Protein 2XB0 (pdb70)

B-factor: mean 54.74, std 20.87, range [12.81, 143.63]

Secondary structure (DSSP, 8-state):
-TT----HHHHHHHHHHHHHHSS-TT-HHHHHHTTSS----HHHHHHHHHHHHHHHHHHHHHHHHHHHHHHHHHHHHHHHHHHHHHHTSS-TTS--SS-HHHHHHHHHT-----EE--SS---EEHHHHHHHHHHHHHHHHHHHHH-SS-GGG---TT--PPP-TTSSS---HHHHHHHHHHHHHH-TT-HHHHHH-TTT--GGG-----S--HHHHHHHHHHHHHHHTTTT-

Structure (mmCIF, N/CA/C/O backbone):
data_2XB0
#
_entry.id   2XB0
#
_cell.length_a   37.450
_cell.length_b   91.120
_cell.length_c   98.510
_cell.angle_alpha   90.00
_cell.angle_beta   90.00
_cell.angle_gamma   90.00
#
_symmetry.space_group_name_H-M   'P 21 21 21'
#
loop_
_entity.id
_entity.type
_entity.pdbx_description
1 polymer 'CHROMO DOMAIN-CONTAINING PROTEIN 1'
2 non-polymer GLYCEROL
3 non-polymer 'CHLORIDE ION'
4 water water
#
loop_
_atom_site.group_PDB
_atom_site.id
_atom_site.type_symbol
_atom_site.label_atom_id
_atom_site.label_alt_id
_atom_site.label_comp_id
_atom_site.label_asym_id
_atom_site.label_entity_id
_atom_site.label_seq_id
_atom_site.pdbx_PDB_ins_code
_atom_site.Cartn_x
_atom_site.Cartn_y
_atom_site.Cartn_z
_atom_site.occupancy
_atom_site.B_iso_or_equiv
_atom_site.auth_seq_id
_atom_site.auth_comp_id
_atom_site.auth_asym_id
_atom_site.auth_atom_id
_atom_site.pdbx_PDB_model_num
ATOM 1 N N . GLY A 1 1 ? 23.817 66.390 89.093 1.00 119.69 1 GLY X N 1
ATOM 2 C CA . GLY A 1 1 ? 22.371 66.107 89.310 1.00 112.85 1 GLY X CA 1
ATOM 3 C C . GLY A 1 1 ? 21.961 66.160 90.771 1.00 108.49 1 GLY X C 1
ATOM 4 O O . GLY A 1 1 ? 21.379 65.199 91.289 1.00 108.02 1 GLY X O 1
ATOM 10 N N . PRO A 1 2 ? 22.257 67.287 91.446 1.00 89.42 2 PRO X N 1
ATOM 11 C CA . PRO A 1 2 ? 21.903 67.477 92.860 1.00 83.78 2 PRO X CA 1
ATOM 12 C C . PRO A 1 2 ? 20.462 67.950 93.112 1.00 76.75 2 PRO X C 1
ATOM 13 O O . PRO A 1 2 ? 20.133 68.211 94.275 1.00 71.91 2 PRO X O 1
ATOM 24 N N . LEU A 1 3 ? 19.634 68.068 92.067 1.00 73.36 3 LEU X N 1
ATOM 25 C CA . LEU A 1 3 ? 18.233 68.463 92.242 1.00 71.46 3 LEU X CA 1
ATOM 26 C C . LEU A 1 3 ? 17.280 67.259 92.321 1.00 65.92 3 LEU X C 1
ATOM 27 O O . LEU A 1 3 ? 16.066 67.437 92.389 1.00 69.66 3 LEU X O 1
ATOM 43 N N . GLY A 1 4 ? 17.826 66.044 92.310 1.00 59.60 4 GLY X N 1
ATOM 44 C CA . GLY A 1 4 ? 17.023 64.842 92.489 1.00 66.49 4 GLY X CA 1
ATOM 45 C C . GLY A 1 4 ? 16.664 64.151 91.184 1.00 67.62 4 GLY X C 1
ATOM 46 O O . GLY A 1 4 ? 17.024 64.628 90.114 1.00 63.83 4 GLY X O 1
ATOM 50 N N . SER A 1 5 ? 15.945 63.035 91.264 1.00 72.14 5 SER X N 1
ATOM 51 C CA . SER A 1 5 ? 15.608 62.258 90.063 1.00 74.18 5 SER X CA 1
ATOM 52 C C . SER A 1 5 ? 14.225 62.593 89.481 1.00 68.10 5 SER X C 1
ATOM 53 O O . SER A 1 5 ? 13.483 63.389 90.057 1.00 59.07 5 SER X O 1
ATOM 61 N N . ILE A 1 6 ? 13.893 61.976 88.342 1.00 71.29 6 ILE X N 1
ATOM 62 C CA . ILE A 1 6 ? 12.593 62.153 87.683 1.00 60.40 6 ILE X CA 1
ATOM 63 C C . ILE A 1 6 ? 11.5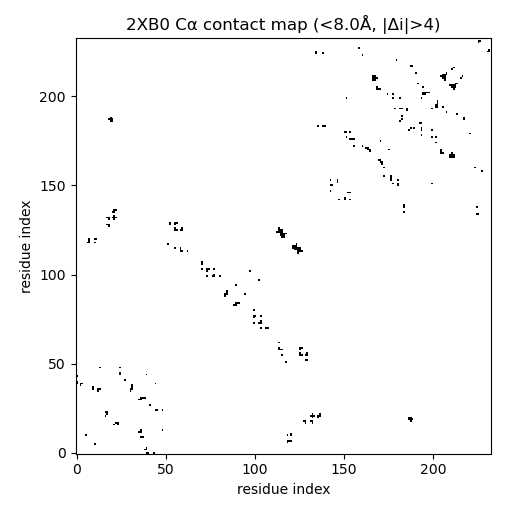44 61.197 88.256 1.00 64.55 6 ILE X C 1
ATOM 64 O O . ILE A 1 6 ? 11.769 59.994 88.326 1.00 64.82 6 ILE X O 1
ATOM 80 N N . GLY A 1 7 ? 10.399 61.738 88.665 1.00 61.28 7 GLY X N 1
ATOM 81 C CA . GLY A 1 7 ? 9.324 60.944 89.244 1.00 57.74 7 GLY X CA 1
ATOM 82 C C . GLY A 1 7 ? 8.046 60.927 88.408 1.00 60.67 7 GLY X C 1
ATOM 83 O O . GLY A 1 7 ? 8.043 61.372 87.257 1.00 57.53 7 GLY X O 1
ATOM 87 N N . GLU A 1 8 ? 6.955 60.422 88.992 1.00 55.46 8 GLU X N 1
ATOM 88 C CA . GLU A 1 8 ? 5.682 60.273 88.280 1.00 52.74 8 GLU X CA 1
ATOM 89 C C . GLU A 1 8 ? 5.072 61.598 87.838 1.00 51.03 8 GLU X C 1
ATOM 90 O O . GLU A 1 8 ? 4.521 61.693 86.734 1.00 47.63 8 GLU X O 1
ATOM 102 N N . SER A 1 9 ? 5.148 62.618 88.683 1.00 40.83 9 SER X N 1
ATOM 103 C CA . SER A 1 9 ? 4.545 63.899 88.308 1.00 52.88 9 SER X CA 1
ATOM 104 C C . SER A 1 9 ? 5.300 64.594 87.165 1.00 50.24 9 SER X C 1
ATOM 105 O O . SER A 1 9 ? 4.697 65.336 86.384 1.00 51.47 9 SER X O 1
ATOM 113 N N . GLU A 1 10 ? 6.609 64.375 87.070 1.00 43.79 10 GLU X N 1
ATOM 114 C CA . GLU A 1 10 ? 7.396 64.965 85.987 1.00 38.71 10 GLU X CA 1
ATOM 115 C C . GLU A 1 10 ? 7.107 64.194 84.680 1.00 40.65 10 GLU X C 1
ATOM 116 O O . GLU A 1 10 ? 7.102 64.767 83.592 1.00 36.63 10 GLU X O 1
ATOM 128 N N . VAL A 1 11 ? 6.866 62.889 84.795 1.00 37.88 11 VAL X N 1
ATOM 129 C CA . VAL A 1 11 ? 6.514 62.084 83.627 1.00 42.11 11 VAL X CA 1
ATOM 130 C C . VAL A 1 11 ? 5.192 62.570 83.021 1.00 48.11 11 VAL X C 1
ATOM 131 O O . VAL A 1 11 ? 5.113 62.836 81.790 1.00 44.24 11 VAL X O 1
ATOM 144 N N . ARG A 1 12 ? 4.171 62.730 83.871 1.00 39.06 12 ARG X N 1
ATOM 145 C CA A ARG A 1 12 ? 2.859 63.168 83.404 0.42 44.38 12 ARG X CA 1
ATOM 146 C CA B ARG A 1 12 ? 2.856 63.168 83.412 0.58 43.88 12 ARG X CA 1
ATOM 147 C C . ARG A 1 12 ? 2.985 64.496 82.657 1.00 46.65 12 ARG X C 1
ATOM 148 O O . ARG A 1 12 ? 2.326 64.707 81.634 1.00 42.44 12 ARG X O 1
ATOM 189 N N . ALA A 1 13 ? 3.854 65.371 83.161 1.00 44.62 13 ALA X N 1
ATOM 190 C CA . ALA A 1 13 ? 4.133 66.665 82.534 1.00 45.09 13 ALA X CA 1
ATOM 191 C C . ALA A 1 13 ? 4.862 66.585 81.166 1.00 41.69 13 ALA X C 1
ATOM 192 O O . ALA A 1 13 ? 4.513 67.340 80.235 1.00 35.21 13 ALA X O 1
ATOM 199 N N . LEU A 1 14 ? 5.874 65.712 81.056 1.00 40.43 14 LEU X N 1
ATOM 200 C CA . LEU A 1 14 ? 6.574 65.453 79.770 1.00 43.46 14 LEU X CA 1
ATOM 201 C C . LEU A 1 14 ? 5.666 64.853 78.670 1.00 40.06 14 LEU X C 1
ATOM 202 O O . LEU A 1 14 ? 5.819 65.149 77.482 1.00 40.95 14 LEU X O 1
ATOM 218 N N . TYR A 1 15 ? 4.748 63.973 79.057 1.00 38.04 15 TYR X N 1
ATOM 219 C CA . TYR A 1 15 ? 3.872 63.305 78.092 1.00 37.59 15 TYR X CA 1
ATOM 220 C C . TYR A 1 15 ? 2.946 64.349 77.456 1.00 45.83 15 TYR X C 1
ATOM 221 O O . TYR A 1 15 ? 2.825 64.409 76.220 1.00 37.54 15 TYR X O 1
ATOM 239 N N . LYS A 1 16 ? 2.332 65.212 78.273 1.00 34.06 16 LYS X N 1
ATOM 240 C CA . LYS A 1 16 ? 1.481 66.279 77.716 1.00 42.71 16 LYS X CA 1
ATOM 241 C C . LYS A 1 16 ? 2.205 67.296 76.785 1.00 44.24 16 LYS X C 1
ATOM 242 O O . LYS A 1 16 ? 1.631 67.728 75.772 1.00 31.48 16 LYS X O 1
ATOM 261 N N . ALA A 1 17 ? 3.434 67.687 77.118 1.00 36.88 17 ALA X N 1
ATOM 262 C CA . ALA A 1 17 ? 4.181 68.629 76.276 1.00 34.12 17 ALA X CA 1
ATOM 263 C C . ALA A 1 17 ? 4.596 68.015 74.927 1.00 29.96 17 ALA X C 1
ATOM 264 O O . ALA A 1 17 ? 4.702 68.734 73.965 1.00 34.35 17 ALA X O 1
ATOM 271 N N . ILE A 1 18 ? 4.840 66.700 74.864 1.00 35.61 18 ILE X N 1
ATOM 272 C CA . ILE A 1 18 ? 5.201 66.057 73.587 1.00 35.57 18 ILE X CA 1
ATOM 273 C C . ILE A 1 18 ? 3.994 66.045 72.623 1.00 35.88 18 ILE X C 1
ATOM 274 O O . ILE A 1 18 ? 4.147 66.314 71.428 1.00 31.84 18 ILE X O 1
ATOM 290 N N . LEU A 1 19 ? 2.787 65.767 73.137 1.00 30.20 19 LEU X N 1
ATOM 291 C CA . LEU A 1 19 ? 1.586 65.757 72.283 1.00 33.55 19 LEU X CA 1
ATOM 292 C C . LEU A 1 19 ? 1.312 67.142 71.680 1.00 32.56 19 LEU X C 1
ATOM 293 O O . LEU A 1 19 ? 0.607 67.285 70.659 1.00 36.19 19 LEU X O 1
ATOM 309 N N . LYS A 1 20 ? 1.905 68.162 72.290 1.00 27.87 20 LYS X N 1
ATOM 310 C CA . LYS A 1 20 ? 1.695 69.536 71.833 1.00 21.94 20 LYS X CA 1
ATOM 311 C C . LYS A 1 20 ? 2.813 70.059 70.911 1.00 34.33 20 LYS X C 1
ATOM 312 O O . LYS A 1 20 ? 2.519 70.634 69.854 1.00 33.49 20 LYS X O 1
ATOM 331 N N . PHE A 1 21 ? 4.076 69.852 71.304 1.00 29.73 21 PHE X N 1
ATOM 332 C CA . PHE A 1 21 ? 5.233 70.374 70.567 1.00 31.52 21 PHE X CA 1
ATOM 333 C C . PHE A 1 21 ? 6.098 69.320 69.800 1.00 34.41 21 PHE X C 1
ATOM 334 O O . PHE A 1 21 ? 7.035 69.702 69.100 1.00 28.53 21 PHE X O 1
ATOM 351 N N . GLY A 1 22 ? 5.852 68.016 69.944 1.00 27.98 22 GLY X N 1
ATOM 352 C CA . GLY A 1 22 ? 6.725 67.015 69.308 1.00 29.32 22 GLY X CA 1
ATOM 353 C C . GLY A 1 22 ? 8.079 66.778 70.014 1.00 37.09 22 GLY X C 1
ATOM 354 O O . GLY A 1 22 ? 8.114 66.638 71.236 1.00 32.84 22 GLY X O 1
ATOM 358 N N . ASN A 1 23 ? 9.184 66.705 69.253 1.00 37.28 23 ASN X N 1
ATOM 359 C CA . ASN A 1 23 ? 10.541 66.524 69.823 1.00 37.20 23 ASN X CA 1
ATOM 360 C C . ASN A 1 23 ? 10.992 67.805 70.571 1.00 39.36 23 ASN X C 1
ATOM 361 O O . ASN A 1 23 ? 11.254 68.823 69.951 1.00 39.61 23 ASN X O 1
ATOM 372 N N . LEU A 1 24 ? 11.077 67.767 71.894 1.00 41.64 24 LEU X N 1
ATOM 373 C CA . LEU A 1 24 ? 11.216 69.022 72.652 1.00 43.15 24 LEU X CA 1
ATOM 374 C C . LEU A 1 24 ? 12.630 69.267 73.236 1.00 42.23 24 LEU X C 1
ATOM 375 O O . LEU A 1 24 ? 12.826 70.160 74.079 1.00 40.84 24 LEU X O 1
ATOM 390 N N . LYS A 1 25 ? 13.620 68.527 72.743 1.00 36.87 25 LYS X N 1
ATOM 391 C CA . LYS A 1 25 ? 14.972 68.619 73.299 1.00 44.22 25 LYS X CA 1
ATOM 392 C C . LYS A 1 25 ? 15.665 69.954 73.026 1.00 46.24 25 LYS X C 1
ATOM 393 O O . LYS A 1 25 ? 16.599 70.317 73.753 1.00 49.98 25 LYS X O 1
ATOM 411 N N . GLU A 1 26 ? 15.190 70.710 72.035 1.00 37.00 26 GLU X N 1
ATOM 412 C CA . GLU A 1 26 ? 15.769 72.038 71.772 1.00 51.44 26 GLU X CA 1
ATOM 413 C C . GLU A 1 26 ? 15.035 73.218 72.467 1.00 55.83 26 GLU X C 1
ATOM 414 O O . GLU A 1 26 ? 15.486 74.373 72.387 1.00 56.24 26 GLU X O 1
ATOM 426 N N . ILE A 1 27 ? 13.933 72.937 73.163 1.00 46.09 27 ILE X N 1
ATOM 427 C CA . ILE A 1 27 ? 13.208 73.983 73.886 1.00 31.68 27 ILE X CA 1
ATOM 428 C C . ILE A 1 27 ? 13.122 73.752 75.417 1.00 37.67 27 IL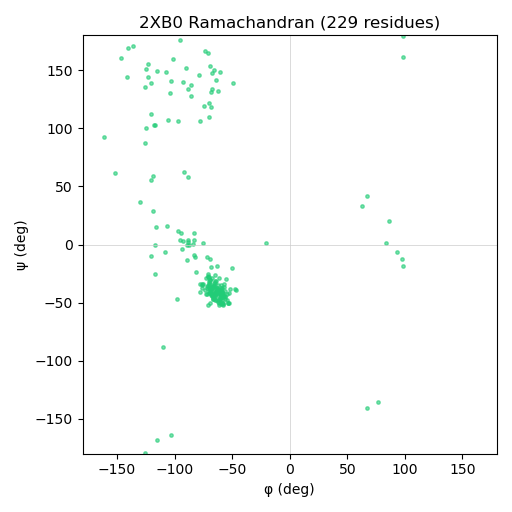E X C 1
ATOM 429 O O . ILE A 1 27 ? 12.207 74.240 76.066 1.00 36.58 27 ILE X O 1
ATOM 445 N N . LEU A 1 28 ? 14.095 73.067 76.007 1.00 34.80 28 LEU X N 1
ATOM 446 C CA . LEU A 1 28 ? 14.045 72.824 77.453 1.00 34.81 28 LEU X CA 1
ATOM 447 C C . LEU A 1 28 ? 14.107 74.097 78.313 1.00 40.54 28 LEU X C 1
ATOM 448 O O . LEU A 1 28 ? 13.431 74.181 79.342 1.00 40.06 28 LEU X O 1
ATOM 464 N N . ASP A 1 29 ? 14.893 75.091 77.902 1.00 33.62 29 ASP X N 1
ATOM 465 C CA . ASP A 1 29 ? 15.046 76.325 78.696 1.00 40.62 29 ASP X CA 1
ATOM 466 C C . ASP A 1 29 ? 13.731 77.094 78.813 1.00 41.20 29 ASP X C 1
ATOM 467 O O . ASP A 1 29 ? 13.400 77.631 79.861 1.00 33.06 29 ASP X O 1
ATOM 476 N N . GLU A 1 30 ? 12.986 77.147 77.714 1.00 40.76 30 GLU X N 1
ATOM 477 C CA . GLU A 1 30 ? 11.696 77.828 77.656 1.00 42.62 30 GLU X CA 1
ATOM 478 C C . GLU A 1 30 ? 10.591 77.146 78.505 1.00 41.44 30 GLU X C 1
ATOM 479 O O . GLU A 1 30 ? 9.743 77.826 79.096 1.00 31.52 30 GLU X O 1
ATOM 491 N N . LEU A 1 31 ? 10.599 75.814 78.558 1.00 31.60 31 LEU X N 1
ATOM 492 C CA . LEU A 1 31 ? 9.607 75.050 79.335 1.00 38.18 31 LEU X CA 1
ATOM 493 C C . LEU A 1 31 ? 9.821 75.150 80.870 1.00 43.82 31 LEU X C 1
ATOM 494 O O . LEU A 1 31 ? 8.861 75.059 81.647 1.00 36.79 31 LEU X O 1
ATOM 510 N N . ILE A 1 32 ? 11.070 75.347 81.291 1.00 40.08 32 ILE X N 1
ATOM 511 C CA . ILE A 1 32 ? 11.387 75.656 82.699 1.00 37.88 32 ILE X CA 1
ATOM 512 C C . ILE A 1 32 ? 11.065 77.106 83.093 1.00 42.35 32 ILE X C 1
ATOM 513 O O . ILE A 1 32 ? 10.650 77.371 84.232 1.00 42.71 32 ILE X O 1
ATOM 529 N N . ALA A 1 33 ? 11.232 78.043 82.164 1.00 33.90 33 ALA X N 1
ATOM 530 C CA . ALA A 1 33 ? 11.066 79.470 82.474 1.00 33.92 33 ALA X CA 1
ATOM 531 C C . ALA A 1 33 ? 9.620 79.831 82.839 1.00 33.16 33 ALA X C 1
ATOM 532 O O . ALA A 1 33 ? 9.394 80.679 83.706 1.00 41.37 33 ALA X O 1
ATOM 539 N N . ASP A 1 34 ? 8.645 79.195 82.187 1.00 31.53 34 ASP X N 1
ATOM 540 C CA . ASP A 1 34 ? 7.222 79.464 82.463 1.00 31.82 34 ASP X CA 1
ATOM 541 C C . ASP A 1 34 ? 6.552 78.459 83.433 1.00 45.34 34 ASP X C 1
ATOM 542 O O . ASP A 1 34 ? 5.322 78.462 83.592 1.00 37.84 34 ASP X O 1
ATOM 551 N N . GLY A 1 35 ? 7.366 77.626 84.090 1.00 49.39 35 GLY X N 1
ATOM 552 C CA . GLY A 1 35 ? 6.894 76.711 85.121 1.00 42.99 35 GLY X CA 1
ATOM 553 C C . GLY A 1 35 ? 6.318 75.381 84.644 1.00 49.05 35 GLY X C 1
ATOM 554 O O . GLY A 1 35 ? 5.879 74.599 85.489 1.00 47.78 35 GLY X O 1
ATOM 558 N N . THR A 1 36 ? 6.306 75.113 83.328 1.00 40.58 36 THR X N 1
ATOM 559 C CA . THR A 1 36 ? 5.796 73.841 82.802 1.00 36.41 36 THR X CA 1
ATOM 560 C C . THR A 1 36 ? 6.589 72.622 83.396 1.00 50.37 36 THR X C 1
ATOM 561 O O . THR A 1 36 ? 5.989 71.589 83.760 1.00 40.20 36 THR X O 1
ATOM 572 N N . LEU A 1 37 ? 7.918 72.743 83.506 1.00 38.59 37 LEU X N 1
ATOM 573 C CA . LEU A 1 37 ? 8.744 71.698 84.150 1.00 39.56 37 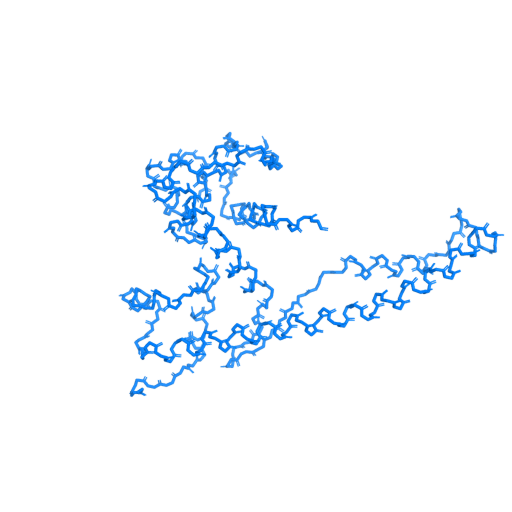LEU X CA 1
ATOM 574 C C . LEU A 1 37 ? 9.566 72.292 85.322 1.00 39.20 37 LEU X C 1
ATOM 575 O O . LEU A 1 37 ? 10.012 73.440 85.240 1.00 46.63 37 LEU X O 1
ATOM 591 N N . PRO A 1 38 ? 9.765 71.526 86.423 1.00 46.17 38 PRO X N 1
ATOM 592 C CA . PRO A 1 38 ? 10.674 72.024 87.469 1.00 43.79 38 PRO X CA 1
ATOM 593 C C . PRO A 1 38 ? 12.141 71.911 87.018 1.00 51.14 38 PRO X C 1
ATOM 594 O O . PRO A 1 38 ? 12.430 71.227 86.012 1.00 45.76 38 PRO X O 1
ATOM 605 N N . VAL A 1 39 ? 13.044 72.577 87.741 1.00 45.47 39 VAL X N 1
ATOM 606 C CA . VAL A 1 39 ? 14.455 72.662 87.357 1.00 48.05 39 VAL X CA 1
ATOM 607 C C . VAL A 1 39 ? 15.188 71.342 87.619 1.00 55.65 39 VAL X C 1
ATOM 608 O O . VAL A 1 39 ? 15.233 70.862 88.760 1.00 60.33 39 VAL X O 1
ATOM 621 N N . LYS A 1 40 ? 15.723 70.755 86.543 1.00 50.40 40 LYS X N 1
ATOM 622 C CA . LYS A 1 40 ? 16.737 69.693 86.606 1.00 52.57 40 LYS X CA 1
ATOM 623 C C . LYS A 1 40 ? 17.813 70.022 85.543 1.00 58.83 40 LYS X C 1
ATOM 624 O O . LYS A 1 40 ? 17.631 70.955 84.731 1.00 51.33 40 LYS X O 1
ATOM 643 N N . SER A 1 41 ? 18.933 69.291 85.539 1.00 47.70 41 SER X N 1
ATOM 644 C CA . SER A 1 41 ? 19.915 69.449 84.447 1.00 63.78 41 SER X CA 1
ATOM 645 C C . SER A 1 41 ? 19.337 69.034 83.076 1.00 53.53 41 SER X C 1
ATOM 646 O O . SER A 1 41 ? 18.597 68.056 82.984 1.00 48.42 41 SER X O 1
ATOM 654 N N . PHE A 1 42 ? 19.694 69.770 82.021 1.00 49.75 42 PHE X N 1
ATOM 655 C CA . PHE A 1 42 ? 19.233 69.460 80.667 1.00 52.06 42 PHE X CA 1
ATOM 656 C C . PHE A 1 42 ? 19.478 67.991 80.253 1.00 52.81 42 PHE X C 1
ATOM 657 O O . PHE A 1 42 ? 18.635 67.386 79.591 1.00 40.95 42 PHE X O 1
ATOM 674 N N . GLU A 1 43 ? 20.615 67.419 80.658 1.00 53.39 43 GLU X N 1
ATOM 675 C CA . GLU A 1 43 ? 20.976 66.029 80.311 1.00 57.74 43 GLU X CA 1
ATOM 676 C C . GLU A 1 43 ? 19.970 65.007 80.812 1.00 50.03 43 GLU X C 1
ATOM 677 O O . GLU A 1 43 ? 19.624 64.071 80.089 1.00 48.27 43 GLU X O 1
ATOM 686 N N . LYS A 1 44 ? 19.507 65.186 82.047 1.00 45.02 44 LYS X N 1
ATOM 687 C CA . LYS A 1 44 ? 18.497 64.297 82.633 1.00 48.32 44 LYS X CA 1
ATOM 688 C C . LYS A 1 44 ? 17.190 64.305 81.843 1.00 47.04 44 LYS X C 1
ATOM 689 O O . LYS A 1 44 ? 16.590 63.250 81.659 1.00 45.56 44 LYS X O 1
ATOM 708 N N . TYR A 1 45 ? 16.739 65.474 81.385 1.00 42.09 45 TYR X N 1
ATOM 709 C CA . TYR A 1 45 ? 15.469 65.540 80.653 1.00 49.04 45 TYR X CA 1
ATOM 710 C C . TYR A 1 45 ? 15.602 64.925 79.245 1.00 46.00 45 TYR X C 1
ATOM 711 O O . TYR A 1 45 ? 14.681 64.273 78.753 1.00 41.42 45 TYR X O 1
ATOM 729 N N . GLY A 1 46 ? 16.753 65.106 78.610 1.00 47.11 46 GLY X N 1
ATOM 730 C CA . GLY A 1 46 ? 16.999 64.520 77.303 1.00 45.18 46 GLY X CA 1
ATOM 731 C C . GLY A 1 46 ? 17.020 63.003 77.302 1.00 50.19 46 GLY X C 1
ATOM 732 O O . GLY A 1 46 ? 16.458 62.360 76.392 1.00 43.59 46 GLY X O 1
ATOM 736 N N . GLU A 1 47 ? 17.674 62.431 78.312 1.00 44.53 47 GLU X N 1
ATOM 737 C CA . GLU A 1 47 ? 17.750 60.971 78.482 1.00 47.41 47 GLU X CA 1
ATOM 738 C C . GLU A 1 47 ? 16.397 60.330 78.741 1.00 45.87 47 GLU X C 1
ATOM 739 O O . GLU A 1 47 ? 16.119 59.242 78.220 1.00 48.37 47 GLU X O 1
ATOM 751 N N . THR A 1 48 ? 15.575 60.974 79.570 1.00 39.94 48 THR X N 1
ATOM 752 C CA . THR A 1 48 ? 14.201 60.508 79.803 1.00 43.94 48 THR X CA 1
ATOM 753 C C . THR A 1 48 ? 13.328 60.551 78.510 1.00 44.59 48 THR X C 1
ATOM 754 O O . THR A 1 48 ? 12.543 59.634 78.262 1.00 40.75 48 THR X O 1
ATOM 765 N N . TYR A 1 49 ? 13.452 61.617 77.717 1.00 37.96 49 TYR X N 1
ATOM 766 C CA . TYR A 1 49 ? 12.718 61.749 76.442 1.00 30.69 49 TYR X CA 1
ATOM 767 C C . TYR A 1 49 ? 13.059 60.582 75.529 1.00 43.63 49 TYR X C 1
ATOM 768 O O . TYR A 1 49 ? 12.164 59.906 75.007 1.00 38.68 49 TYR X O 1
ATOM 786 N N . ASP A 1 50 ? 14.353 60.329 75.348 1.00 51.36 50 ASP X N 1
ATOM 787 C CA . ASP A 1 50 ? 14.806 59.229 74.487 1.00 53.51 50 ASP X CA 1
ATOM 788 C C . ASP A 1 50 ? 14.252 57.880 74.942 1.00 53.89 50 ASP X C 1
ATOM 789 O O . ASP A 1 50 ? 13.794 57.095 74.109 1.00 45.44 50 ASP X O 1
ATOM 798 N N . GLU A 1 51 ? 14.312 57.609 76.254 1.00 49.36 51 GLU X N 1
ATOM 799 C CA . GLU A 1 51 ? 13.793 56.360 76.831 1.00 44.98 51 GLU X CA 1
ATOM 800 C C . GLU A 1 51 ? 12.293 56.172 76.581 1.00 42.29 51 GLU X C 1
ATOM 801 O O . GLU A 1 51 ? 11.836 55.064 76.319 1.00 48.52 51 GLU X O 1
ATOM 813 N N . MET A 1 52 ? 11.522 57.248 76.664 1.00 47.37 52 MET X N 1
ATOM 814 C CA . MET A 1 52 ? 10.081 57.171 76.443 1.00 50.92 52 MET X CA 1
ATOM 815 C C . MET A 1 52 ? 9.747 56.827 74.978 1.00 47.97 52 MET X C 1
ATOM 816 O O . MET A 1 52 ? 8.872 55.998 74.729 1.00 49.01 52 MET X O 1
ATOM 830 N N . MET A 1 53 ? 10.437 57.454 74.018 1.00 45.50 53 MET X N 1
ATOM 831 C CA . MET A 1 53 ? 10.156 57.208 72.596 1.00 40.40 53 MET X CA 1
ATOM 832 C C . MET A 1 53 ? 10.610 55.806 72.156 1.00 47.08 53 MET X C 1
ATOM 833 O O . MET A 1 53 ? 10.044 55.220 71.233 1.00 36.18 53 MET X O 1
ATOM 847 N N . GLU A 1 54 ? 11.628 55.281 72.829 1.00 42.75 54 GLU X N 1
ATOM 848 C CA . GLU A 1 54 ? 12.125 53.935 72.581 1.00 52.54 54 GLU X CA 1
ATOM 849 C C . GLU A 1 54 ? 11.126 52.864 73.043 1.00 52.25 54 GLU X C 1
ATOM 850 O O . GLU A 1 54 ? 10.915 51.860 72.349 1.00 50.13 54 GLU X O 1
ATOM 862 N N . ALA A 1 55 ? 10.517 53.074 74.212 1.00 46.57 55 ALA X N 1
ATOM 863 C CA . ALA A 1 55 ? 9.483 52.161 74.728 1.00 39.75 55 ALA X CA 1
ATOM 864 C C . ALA A 1 55 ? 8.229 52.184 73.830 1.00 47.67 55 ALA X C 1
ATOM 865 O O . ALA A 1 55 ? 7.580 51.153 73.623 1.00 47.76 55 ALA X O 1
ATOM 872 N N . ALA A 1 56 ? 7.908 53.357 73.289 1.00 37.33 56 ALA X N 1
ATOM 873 C CA . ALA A 1 56 ? 6.774 53.521 72.376 1.00 40.73 56 ALA X CA 1
ATOM 874 C C . ALA A 1 56 ? 6.980 52.762 71.046 1.00 47.20 56 ALA X C 1
ATOM 875 O O . ALA A 1 56 ? 6.068 52.084 70.573 1.00 43.82 56 ALA X O 1
ATOM 882 N N . LYS A 1 57 ? 8.167 52.880 70.450 1.00 50.41 57 LYS X N 1
ATOM 883 C CA . LYS A 1 57 ? 8.491 52.160 69.213 1.00 54.17 57 LYS X CA 1
ATOM 884 C C . LYS A 1 57 ? 8.356 50.649 69.373 1.00 55.79 57 LYS X C 1
ATOM 885 O O . LYS A 1 57 ? 7.715 49.990 68.553 1.00 59.64 57 LYS X O 1
ATOM 904 N N . ASP A 1 58 ? 8.992 50.108 70.411 1.00 45.19 58 ASP X N 1
ATOM 905 C CA . ASP A 1 58 ? 8.988 48.674 70.686 1.00 50.72 58 ASP X CA 1
ATOM 906 C C . ASP A 1 58 ? 7.575 48.106 70.813 1.00 50.58 58 ASP X C 1
ATOM 907 O O . ASP A 1 58 ? 7.275 47.024 70.295 1.00 46.55 58 ASP X O 1
ATOM 916 N N . CYS A 1 59 ? 6.729 48.824 71.541 1.00 57.53 59 CYS X N 1
ATOM 917 C CA . CYS A 1 59 ? 5.325 48.465 71.705 1.00 55.95 59 CYS X CA 1
ATOM 918 C C . CYS A 1 59 ? 4.608 48.341 70.340 1.00 52.94 59 CYS X C 1
ATOM 919 O O . CYS A 1 59 ? 3.883 47.377 70.098 1.00 55.05 59 CYS X O 1
ATOM 927 N N . VAL A 1 60 ? 4.835 49.308 69.451 1.00 44.44 60 VAL X N 1
ATOM 928 C CA . VAL A 1 60 ? 4.133 49.389 68.166 1.00 43.43 60 VAL X CA 1
ATOM 929 C C . VAL A 1 60 ? 4.583 48.304 67.174 1.00 42.32 60 VAL X C 1
ATOM 930 O O . VAL A 1 60 ? 3.756 47.715 66.442 1.00 49.42 60 VAL X O 1
ATOM 943 N N . HIS A 1 61 ? 5.874 47.998 67.190 1.00 52.80 61 HIS X N 1
ATOM 944 C CA . HIS A 1 61 ? 6.429 46.928 66.376 1.00 60.28 61 HIS X CA 1
ATOM 945 C C . HIS A 1 61 ? 5.939 45.545 66.830 1.00 67.58 61 HIS X C 1
ATOM 946 O O . HIS A 1 61 ? 5.689 44.657 66.001 1.00 63.92 61 HIS X O 1
ATOM 960 N N . GLU A 1 62 ? 5.800 45.348 68.140 1.00 72.06 62 GLU X N 1
ATOM 961 C CA . GLU A 1 62 ? 5.381 44.042 68.659 1.00 69.23 62 GLU X CA 1
ATOM 962 C C . GLU A 1 62 ? 3.937 43.707 68.266 1.00 64.44 62 GLU X C 1
ATOM 963 O O . GLU A 1 62 ? 3.643 42.566 67.892 1.00 60.12 62 GLU X O 1
ATOM 969 N N . GLU A 1 63 ? 3.035 44.683 68.360 1.00 54.26 63 GLU X N 1
ATOM 970 C CA . GLU A 1 63 ? 1.646 44.455 67.955 1.00 55.79 63 GLU X CA 1
ATOM 971 C C . GLU A 1 63 ? 1.477 44.252 66.427 1.00 53.71 63 GLU X C 1
ATOM 972 O O . GLU A 1 63 ? 0.700 43.393 66.019 1.00 54.97 63 GLU X O 1
ATOM 984 N N . GLU A 1 64 ? 2.190 45.014 65.591 1.00 41.89 64 GLU X N 1
ATOM 985 C CA . GLU A 1 64 ? 2.137 44.787 64.138 1.00 47.90 64 GLU X CA 1
ATOM 986 C C . GLU A 1 64 ? 2.569 43.362 63.781 1.00 58.71 64 GLU X C 1
ATOM 987 O O . GLU A 1 64 ? 1.960 42.715 62.925 1.00 55.14 64 GLU X O 1
ATOM 999 N N . LYS A 1 65 ? 3.619 42.870 64.435 1.00 56.14 65 LYS X N 1
ATOM 1000 C CA . LYS A 1 65 ? 4.111 41.521 64.170 1.00 54.84 65 LYS X CA 1
ATOM 1001 C C . LYS A 1 65 ? 3.017 40.464 64.417 1.00 57.33 65 LYS X C 1
ATOM 1002 O O . LYS A 1 65 ? 2.838 39.555 63.613 1.00 62.53 65 LYS X O 1
ATOM 1011 N N . ASN A 1 66 ? 2.272 40.592 65.512 1.00 56.94 66 ASN X N 1
ATOM 1012 C CA . ASN A 1 66 ? 1.212 39.631 65.823 1.00 55.48 66 ASN X CA 1
ATOM 1013 C C . ASN A 1 66 ? 0.052 39.702 64.831 1.00 56.62 66 ASN X C 1
ATOM 1014 O O . ASN A 1 66 ? -0.439 38.670 64.371 1.00 56.28 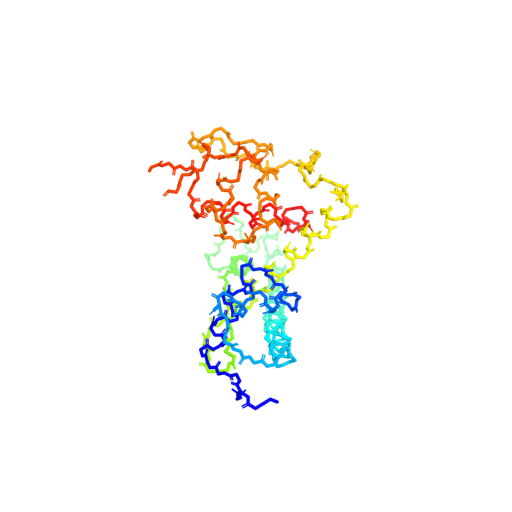66 ASN X O 1
ATOM 1025 N N . ARG A 1 67 ? -0.374 40.913 64.493 1.00 52.55 67 ARG X N 1
ATOM 1026 C CA . ARG A 1 67 ? -1.488 41.097 63.566 1.00 50.02 67 ARG X CA 1
ATOM 1027 C C . ARG A 1 67 ? -1.177 40.472 62.224 1.00 61.99 67 ARG X C 1
ATOM 1028 O O . ARG A 1 67 ? -2.066 39.957 61.535 1.00 65.42 67 ARG X O 1
ATOM 1049 N N . LYS A 1 68 ? 0.090 40.531 61.838 1.00 65.55 68 LYS X N 1
ATOM 1050 C CA . LYS A 1 68 ? 0.489 40.082 60.517 1.00 56.63 68 LYS X CA 1
ATOM 1051 C C . LYS A 1 68 ? 0.463 38.550 60.429 1.00 60.01 68 LYS X C 1
ATOM 1052 O O . LYS A 1 68 ? 0.050 37.995 59.417 1.00 60.43 68 LYS X O 1
ATOM 1071 N N . GLU A 1 69 ? 0.890 37.870 61.485 1.00 55.97 69 GLU X N 1
ATOM 1072 C CA . GLU A 1 69 ? 0.870 36.418 61.498 1.00 57.21 69 GLU X CA 1
ATOM 1073 C C . GLU A 1 69 ? -0.545 35.839 61.484 1.00 58.02 69 GLU X C 1
ATOM 1074 O O . GLU A 1 69 ? -0.775 34.797 60.875 1.00 53.36 69 GLU X O 1
ATOM 1086 N N . ILE A 1 70 ? -1.485 36.488 62.170 1.00 52.77 70 ILE X N 1
ATOM 1087 C CA . ILE A 1 70 ? -2.872 36.029 62.156 1.00 49.88 70 ILE X CA 1
ATOM 1088 C C . ILE A 1 70 ? -3.522 36.258 60.773 1.00 56.43 70 ILE X C 1
ATOM 1089 O O . ILE A 1 70 ? -4.237 35.397 60.254 1.00 53.64 70 ILE X O 1
ATOM 1105 N N . LEU A 1 71 ? -3.265 37.407 60.164 1.00 53.43 71 LEU X N 1
ATOM 1106 C CA . LEU A 1 71 ? -3.837 37.682 58.853 1.00 56.47 71 LEU X CA 1
ATOM 1107 C C . LEU A 1 71 ? -3.318 36.702 57.776 1.00 61.63 71 LEU X C 1
ATOM 1108 O O . LEU A 1 71 ? -4.048 36.357 56.847 1.00 55.14 71 LEU X O 1
ATOM 1124 N N . GLU A 1 72 ? -2.085 36.223 57.914 1.00 63.74 72 GLU X N 1
ATOM 1125 C CA . GLU A 1 72 ? -1.561 35.228 56.973 1.00 71.26 72 GLU X CA 1
ATOM 1126 C C . GLU A 1 72 ? -2.313 33.897 57.053 1.00 66.19 72 GLU X C 1
ATOM 1127 O O . GLU A 1 72 ? -2.493 33.219 56.033 1.00 68.35 72 GLU X O 1
ATOM 1139 N N . LYS A 1 73 ? -2.747 33.513 58.250 1.00 52.86 73 LYS X N 1
ATOM 1140 C CA . LYS A 1 73 ? -3.495 32.266 58.403 1.00 55.82 73 LYS X CA 1
ATOM 1141 C C . LYS A 1 73 ? -4.889 32.390 57.798 1.00 56.21 73 LYS X C 1
ATOM 1142 O O . LYS A 1 73 ? -5.290 31.569 56.985 1.00 55.70 73 LYS X O 1
ATOM 1161 N N . LEU A 1 74 ? -5.630 33.418 58.190 1.00 53.90 74 LEU X N 1
ATOM 1162 C CA . LEU A 1 74 ? -6.967 33.630 57.645 1.00 54.64 74 LEU X CA 1
ATOM 1163 C C . LEU A 1 74 ? -7.010 33.762 56.090 1.00 60.23 74 LEU X C 1
ATOM 1164 O O . LEU A 1 74 ? -7.998 33.358 55.460 1.00 56.35 74 LEU X O 1
ATOM 1180 N N . GLU A 1 75 ? -5.973 34.347 55.481 1.00 54.79 75 GLU X N 1
ATOM 1181 C CA . GLU A 1 75 ? -5.896 34.446 54.017 1.00 58.54 75 GLU X CA 1
ATOM 1182 C C . GLU A 1 75 ? -5.826 33.043 53.363 1.00 62.13 75 GLU X C 1
ATOM 1183 O O . GLU A 1 75 ? -6.445 32.798 52.323 1.00 61.55 75 GLU X O 1
ATOM 1195 N N . LYS A 1 76 ? -5.084 32.130 53.990 1.00 62.75 76 LYS X N 1
ATOM 1196 C CA . LYS A 1 76 ? -4.976 30.740 53.535 1.00 67.81 76 LYS X CA 1
ATOM 1197 C C . LYS A 1 76 ? -6.291 29.957 53.609 1.00 65.46 76 LYS X C 1
ATOM 1198 O O . LYS A 1 76 ? -6.613 29.214 52.680 1.00 56.83 76 LYS X O 1
ATOM 1207 N N . HIS A 1 77 ? -7.036 30.098 54.710 1.00 57.18 77 HIS X N 1
ATOM 1208 C CA . HIS A 1 77 ? -8.349 29.448 54.831 1.00 54.37 77 HIS X CA 1
ATOM 1209 C C . HIS A 1 77 ? -9.341 30.014 53.802 1.00 55.38 77 HIS X C 1
ATOM 1210 O O . HIS A 1 77 ? -10.234 29.312 53.307 1.00 52.96 77 HIS X O 1
ATOM 1224 N N . ALA A 1 78 ? -9.193 31.296 53.492 1.00 52.59 78 ALA X N 1
ATOM 1225 C CA . ALA A 1 78 ? -10.101 31.968 52.562 1.00 56.65 78 ALA X CA 1
ATOM 1226 C C . ALA A 1 78 ? -9.904 31.482 51.111 1.00 69.43 78 ALA X C 1
ATOM 1227 O O . ALA A 1 78 ? -10.854 31.419 50.310 1.00 63.31 78 ALA X O 1
ATOM 1234 N N . THR A 1 79 ? -8.666 31.138 50.771 1.00 75.58 79 THR X N 1
ATOM 1235 C CA . THR A 1 79 ? -8.378 30.608 49.447 1.00 72.43 79 THR X CA 1
ATOM 1236 C C . THR A 1 79 ? -9.068 29.261 49.265 1.00 72.68 79 THR X C 1
ATOM 1237 O O . THR A 1 79 ? -9.621 28.990 48.198 1.00 74.02 79 THR X O 1
ATOM 1248 N N . ALA A 1 80 ? -9.059 28.421 50.296 1.00 61.70 80 ALA X N 1
ATOM 1249 C CA . ALA A 1 80 ? -9.676 27.096 50.174 1.00 63.49 80 ALA X CA 1
ATOM 1250 C C . ALA A 1 80 ? -11.181 27.213 49.923 1.00 62.84 80 ALA X C 1
ATOM 1251 O O . ALA A 1 80 ? -11.741 26.478 49.110 1.00 63.90 80 ALA X O 1
ATOM 1258 N N . TYR A 1 81 ? -11.824 28.148 50.620 1.00 62.59 81 TYR X N 1
ATOM 1259 C CA . TYR A 1 81 ? -13.272 28.357 50.528 1.00 63.56 81 TYR X CA 1
ATOM 1260 C C . TYR A 1 81 ? -13.720 28.832 49.125 1.00 66.26 81 TYR X C 1
ATOM 1261 O O . TYR A 1 81 ? -14.824 28.522 48.673 1.00 62.58 81 TYR X O 1
ATOM 1279 N N . ARG A 1 82 ? -12.863 29.582 48.443 1.00 66.95 82 ARG X N 1
ATOM 1280 C CA . ARG A 1 82 ? -13.200 30.111 47.124 1.00 66.88 82 ARG X CA 1
ATOM 1281 C C . ARG A 1 82 ? -13.346 29.015 46.060 1.00 70.68 82 ARG X C 1
ATOM 1282 O O . ARG A 1 82 ? -14.224 29.088 45.197 1.00 66.10 82 ARG X O 1
ATOM 1303 N N . ALA A 1 83 ? -12.492 28.000 46.118 1.00 73.21 83 ALA X N 1
ATOM 1304 C CA . ALA A 1 83 ? -12.580 26.903 45.158 1.00 80.83 83 ALA X CA 1
ATOM 1305 C C . ALA A 1 83 ? -13.891 26.143 45.351 1.00 77.30 83 ALA X C 1
ATOM 1306 O O . ALA A 1 83 ? -14.419 25.521 44.411 1.00 62.96 83 ALA X O 1
ATOM 1313 N N . LYS A 1 84 ? -14.417 26.204 46.572 1.00 62.52 84 LYS X N 1
ATOM 1314 C CA . LYS A 1 84 ? -15.681 25.551 46.893 1.00 66.77 84 LYS X CA 1
ATOM 1315 C C . LYS A 1 84 ? -16.874 26.279 46.246 1.00 71.62 84 LYS X C 1
ATOM 1316 O O . LYS A 1 84 ? -17.786 25.635 45.703 1.00 64.64 84 LYS X O 1
ATOM 1335 N N . LEU A 1 85 ? -16.863 27.613 46.286 1.00 72.21 85 LEU X N 1
ATOM 1336 C CA . LEU A 1 85 ? -17.916 28.402 45.646 1.00 75.72 85 LEU X CA 1
ATOM 1337 C C . LEU A 1 85 ? -17.909 28.275 44.101 1.00 75.61 85 LEU X C 1
ATOM 1338 O O . LEU A 1 85 ? -18.966 28.154 43.462 1.00 72.47 85 LEU X O 1
ATOM 1354 N N . LYS A 1 86 ? -16.729 28.307 43.496 1.00 70.12 86 LYS X N 1
ATOM 1355 C CA . LYS A 1 86 ? -16.665 28.290 42.044 1.00 75.71 86 LYS X CA 1
ATOM 1356 C C . LYS A 1 86 ? -17.144 26.952 41.491 1.00 78.16 86 LYS X C 1
ATOM 1357 O O . LYS A 1 86 ? -17.676 26.885 40.367 1.00 80.78 86 LYS X O 1
ATOM 1376 N N . SER A 1 87 ? -16.964 25.898 42.286 1.00 68.84 87 SER X N 1
ATOM 1377 C CA . SER A 1 87 ? -17.281 24.543 41.860 1.00 75.50 87 SER X CA 1
ATOM 1378 C C . SER A 1 87 ? -18.718 24.119 42.162 1.00 78.13 87 SER X C 1
ATOM 1379 O O . SER A 1 87 ? -19.167 23.102 41.660 1.00 80.86 87 SER X O 1
ATOM 1387 N N . GLY A 1 88 ? -19.433 24.870 42.995 1.00 78.50 88 GLY X N 1
ATOM 1388 C CA . GLY A 1 88 ? -20.810 24.524 43.329 1.00 82.87 88 GLY X CA 1
ATOM 1389 C C . GLY A 1 88 ? -21.033 23.763 44.640 1.00 80.28 88 GLY X C 1
ATOM 1390 O O . GLY A 1 88 ? -22.167 23.653 45.109 1.00 81.57 88 GLY X O 1
ATOM 1394 N N . GLU A 1 89 ? -19.967 23.254 45.250 1.00 70.90 89 GLU X N 1
ATOM 1395 C CA . GLU A 1 89 ? -20.089 22.511 46.516 1.00 53.68 89 GLU X CA 1
ATOM 1396 C C . GLU A 1 89 ? -20.781 23.348 47.634 1.00 71.97 89 GLU X C 1
ATOM 1397 O O . GLU A 1 89 ? -21.535 22.810 48.459 1.00 67.96 89 GLU X O 1
ATOM 1409 N N . ILE A 1 90 ? -20.503 24.651 47.669 1.00 65.57 90 ILE X N 1
ATOM 1410 C CA . ILE A 1 90 ? -21.334 25.627 48.376 1.00 69.59 90 ILE X CA 1
ATOM 1411 C C . ILE A 1 90 ? -21.934 26.597 47.323 1.00 76.42 90 ILE X C 1
ATOM 1412 O O . ILE A 1 90 ? -21.303 26.867 46.287 1.00 67.01 90 ILE X O 1
ATOM 1428 N N . LYS A 1 91 ? -23.131 27.124 47.586 1.00 75.99 91 LYS X N 1
ATOM 1429 C CA . LYS A 1 91 ? -23.799 28.029 46.646 1.00 81.70 91 LYS X CA 1
ATOM 1430 C C . LYS A 1 91 ? -23.721 29.489 47.084 1.00 73.80 91 LYS X C 1
ATOM 1431 O O . LYS A 1 91 ? -24.053 29.820 48.219 1.00 72.05 91 LYS X O 1
ATOM 1450 N N . ALA A 1 92 ? -23.314 30.359 46.165 1.00 62.09 92 ALA X N 1
ATOM 1451 C CA . ALA A 1 92 ? -23.040 31.764 46.481 1.00 69.67 92 ALA X CA 1
ATOM 1452 C C . ALA A 1 92 ? -24.242 32.516 47.043 1.00 76.83 92 ALA X C 1
ATOM 1453 O O . ALA A 1 92 ? -24.082 33.359 47.931 1.00 65.47 92 ALA X O 1
ATOM 1460 N N . GLU A 1 93 ? -25.434 32.220 46.525 1.00 76.07 93 GLU X N 1
ATOM 1461 C CA . GLU A 1 93 ? -26.668 32.828 47.028 1.00 84.37 93 GLU X CA 1
ATOM 1462 C C . GLU A 1 93 ? -27.218 32.106 48.275 1.00 87.58 93 GLU X C 1
ATOM 1463 O O . GLU A 1 93 ? -28.344 32.370 48.695 1.00 88.14 93 GLU X O 1
ATOM 1466 N N . ASN A 1 94 ? -26.436 31.195 48.852 1.00 90.04 94 ASN X N 1
ATOM 1467 C CA . ASN A 1 94 ? -26.853 30.485 50.063 1.00 92.74 94 ASN X CA 1
ATOM 1468 C C . ASN A 1 94 ? -25.680 30.032 50.944 1.00 83.10 94 ASN X C 1
ATOM 1469 O O . ASN A 1 94 ? -25.490 28.827 51.181 1.00 74.45 94 ASN X O 1
ATOM 1480 N N . GLN A 1 95 ? -24.902 30.995 51.432 1.00 69.46 95 GLN X N 1
ATOM 1481 C CA . GLN A 1 95 ? -23.733 30.688 52.266 1.00 72.62 95 GLN X CA 1
ATOM 1482 C C . GLN A 1 95 ? -24.099 30.645 53.769 1.00 64.45 95 GLN X C 1
ATOM 1483 O O . GLN A 1 95 ? -25.034 31.326 54.195 1.00 60.95 95 GLN X O 1
ATOM 1497 N N . PRO A 1 96 ? -23.363 29.849 54.578 1.00 59.02 96 PRO X N 1
ATOM 1498 C CA . PRO A 1 96 ? -23.548 29.867 56.047 1.00 55.16 96 PRO X CA 1
ATOM 1499 C C . PRO A 1 96 ? -23.258 31.235 56.681 1.00 53.81 96 PRO X C 1
ATOM 1500 O O . PRO A 1 96 ? -22.433 31.993 56.170 1.00 51.44 96 PRO X O 1
ATOM 1511 N N . LYS A 1 97 ? -23.957 31.561 57.765 1.00 61.49 97 LYS X N 1
ATOM 1512 C CA . LYS A 1 97 ? -23.819 32.883 58.387 1.00 69.58 97 LYS X CA 1
ATOM 1513 C C . LYS A 1 97 ? -22.418 33.107 58.982 1.00 57.60 97 LYS X C 1
ATOM 1514 O O . LYS A 1 97 ? -21.923 34.227 58.960 1.00 48.38 97 LYS X O 1
ATOM 1523 N N . ASP A 1 98 ? -21.793 32.043 59.493 1.00 55.36 98 ASP X N 1
ATOM 1524 C CA . ASP A 1 98 ? -20.393 32.082 59.952 1.00 48.14 98 ASP X CA 1
ATOM 1525 C C . ASP A 1 98 ? -19.491 31.365 58.942 1.00 46.82 98 ASP X C 1
ATOM 1526 O O . ASP A 1 98 ? -19.507 30.134 58.878 1.00 46.04 98 ASP X O 1
ATOM 1535 N N . ASN A 1 99 ? -18.693 32.106 58.172 1.00 42.42 99 ASN X N 1
ATOM 1536 C CA . ASN A 1 99 ? -17.878 31.477 57.116 1.00 48.11 99 ASN X CA 1
ATOM 1537 C C . ASN A 1 99 ? -16.495 32.128 57.048 1.00 44.81 99 ASN X C 1
ATOM 1538 O O . ASN A 1 99 ? -16.293 33.132 57.700 1.00 51.83 99 ASN X O 1
ATOM 1549 N N . PRO A 1 100 ? -15.534 31.529 56.293 1.00 47.54 100 PRO X N 1
ATOM 1550 C CA . PRO A 1 100 ? -14.159 32.056 56.174 1.00 45.62 100 PRO X CA 1
ATOM 1551 C C . PRO A 1 100 ? -14.017 33.516 55.691 1.00 50.45 100 PRO X C 1
ATOM 1552 O O . PRO A 1 100 ? -13.054 34.184 56.078 1.00 48.12 100 PRO X O 1
ATOM 1563 N N . LEU A 1 101 ? -14.948 33.999 54.869 1.00 51.33 101 LEU X N 1
ATOM 1564 C CA . LEU A 1 101 ? -14.881 35.365 54.368 1.00 53.46 101 LEU X CA 1
ATOM 1565 C C . LEU A 1 101 ? -15.300 36.393 55.426 1.00 47.71 101 LEU X C 1
ATOM 1566 O O . LEU A 1 101 ? -14.732 37.485 55.488 1.00 53.32 101 LEU X O 1
ATOM 1582 N N . THR A 1 102 ? -16.298 36.072 56.242 1.00 48.75 102 THR X N 1
ATOM 1583 C CA . THR A 1 102 ? -16.669 36.978 57.336 1.00 50.29 102 THR X CA 1
ATOM 1584 C C . THR A 1 102 ? -15.577 37.024 58.440 1.00 47.15 102 THR X C 1
ATOM 1585 O O . THR A 1 102 ? -15.293 38.091 58.970 1.00 49.00 102 THR X O 1
ATOM 1596 N N . ARG A 1 103 ? -14.952 35.891 58.761 1.00 49.04 103 ARG X N 1
ATOM 1597 C CA . ARG A 1 103 ? -13.821 35.878 59.714 1.00 50.01 103 ARG X CA 1
ATOM 1598 C C . ARG A 1 103 ? -12.634 36.763 59.268 1.00 49.43 103 ARG X C 1
ATOM 1599 O O . ARG A 1 103 ? -12.033 37.471 60.096 1.00 48.02 103 ARG X O 1
ATOM 1620 N N . LEU A 1 104 ? -12.307 36.737 57.971 1.00 50.07 104 LEU X N 1
ATOM 1621 C CA . LEU A 1 104 ? -11.213 37.567 57.427 1.00 51.03 104 LEU X CA 1
ATOM 1622 C C . LEU A 1 104 ? -11.545 39.055 57.513 1.00 55.09 104 LEU X C 1
ATOM 1623 O O . LEU A 1 104 ? -10.705 39.871 57.916 1.00 53.36 104 LEU X O 1
ATOM 1639 N N . SER A 1 105 ? -12.776 39.398 57.139 1.00 53.86 105 SER X N 1
ATOM 1640 C CA . SER A 1 105 ? -13.238 40.787 57.156 1.00 59.25 105 SER X CA 1
ATOM 1641 C C . SER A 1 105 ? -13.192 41.422 58.560 1.00 54.58 105 SER X C 1
ATOM 1642 O O . SER A 1 105 ? -12.829 42.589 58.711 1.00 52.75 105 SER X O 1
ATOM 1650 N N . LEU A 1 106 ? -13.568 40.652 59.578 1.00 55.09 106 LEU X N 1
ATOM 1651 C CA . LEU A 1 106 ? -13.574 41.140 60.958 1.00 57.70 106 LEU X CA 1
ATOM 1652 C C . LEU A 1 106 ? -12.192 41.571 61.459 1.00 54.08 106 LEU X C 1
ATOM 1653 O O . LEU A 1 106 ? -12.059 42.614 62.102 1.00 51.49 106 LEU X O 1
ATOM 1669 N N . LYS A 1 107 ? -11.171 40.768 61.188 1.00 50.51 107 LYS X N 1
ATOM 1670 C CA . LYS A 1 107 ? -9.824 41.065 61.676 1.00 53.86 107 LYS X CA 1
ATOM 1671 C C . LYS A 1 107 ? -9.245 42.229 60.890 1.00 59.99 107 LYS X C 1
ATOM 1672 O O . LYS A 1 107 ? -8.617 43.123 61.457 1.00 58.19 107 LYS X O 1
ATOM 1691 N N . LYS A 1 108 ? -9.458 42.206 59.576 1.00 56.10 108 LYS X N 1
ATOM 1692 C CA . LYS A 1 108 ? -8.973 43.258 58.701 1.00 56.41 108 LYS X CA 1
ATOM 1693 C C . LYS A 1 108 ? -9.416 44.637 59.203 1.00 56.76 108 LYS X C 1
ATOM 1694 O O . LYS A 1 108 ? -8.633 45.591 59.207 1.00 47.65 108 LYS X O 1
ATOM 1713 N N . ARG A 1 109 ? -10.667 44.729 59.645 1.00 66.23 109 ARG X N 1
ATOM 1714 C CA . ARG A 1 109 ? -11.243 46.001 60.052 1.00 66.76 109 ARG X CA 1
ATOM 1715 C C . ARG A 1 109 ? -11.009 46.346 61.523 1.00 65.84 109 ARG X C 1
ATOM 1716 O O . ARG A 1 109 ? -11.490 47.375 61.987 1.00 61.97 109 ARG X O 1
ATOM 1730 N N . GLU A 1 110 ? -10.283 45.507 62.258 1.00 58.63 110 GLU X N 1
ATOM 1731 C CA . GLU A 1 110 ? -10.196 45.655 63.719 1.00 62.05 110 GLU X CA 1
ATOM 1732 C C . GLU A 1 110 ? -9.444 46.927 64.151 1.00 60.82 110 GLU X C 1
ATOM 1733 O O . GLU A 1 110 ? -8.376 47.226 63.627 1.00 63.43 110 GLU X O 1
ATOM 1745 N N . LYS A 1 111 ? -9.995 47.675 65.102 1.00 67.70 111 LYS X N 1
ATOM 1746 C CA . LYS A 1 111 ? -9.305 48.863 65.615 1.00 70.38 111 LYS X CA 1
ATOM 1747 C C . LYS A 1 111 ? -9.140 48.815 67.125 1.00 68.43 111 LYS X C 1
ATOM 1748 O O . LYS A 1 111 ? -10.073 49.121 67.861 1.00 74.48 111 LYS X O 1
ATOM 1757 N N . LYS A 1 112 ? -7.954 48.442 67.594 1.00 64.16 112 LYS X N 1
ATOM 1758 C CA . LYS A 1 112 ? -7.723 48.359 69.035 1.00 64.28 112 LYS X CA 1
ATOM 1759 C C . LYS A 1 112 ? -6.555 49.229 69.517 1.00 57.76 112 LYS X C 1
ATOM 1760 O O . LYS A 1 112 ? -5.660 49.558 68.749 1.00 57.38 112 LYS X O 1
ATOM 1779 N N . ALA A 1 113 ? -6.592 49.601 70.798 1.00 58.35 113 ALA X N 1
ATOM 1780 C CA . ALA A 1 113 ? -5.648 50.553 71.382 1.00 60.60 113 ALA X CA 1
ATOM 1781 C C . ALA A 1 113 ? -4.299 49.917 71.710 1.00 57.51 113 ALA X C 1
ATOM 1782 O O . ALA A 1 113 ? -4.225 48.751 72.110 1.00 52.52 113 ALA X O 1
ATOM 1789 N N . VAL A 1 114 ? -3.233 50.698 71.561 1.00 38.90 114 VAL X N 1
ATOM 1790 C CA . VAL A 1 114 ? -1.887 50.202 71.793 1.00 43.65 114 VAL X CA 1
ATOM 1791 C C . VAL A 1 114 ? -1.219 50.972 72.947 1.00 42.63 114 VAL X C 1
ATOM 1792 O O . VAL A 1 114 ? -0.745 52.083 72.758 1.00 46.32 114 VAL X O 1
ATOM 1805 N N . LEU A 1 115 ? -1.161 50.352 74.124 1.00 48.78 115 LEU X N 1
ATOM 1806 C CA . LEU A 1 115 ? -0.850 51.052 75.379 1.00 58.05 115 LEU X CA 1
ATOM 1807 C C . LEU A 1 115 ? 0.332 50.437 76.145 1.00 53.65 115 LEU X C 1
ATOM 1808 O O . LEU A 1 115 ? 0.564 49.234 76.044 1.00 57.22 115 LEU X O 1
ATOM 1824 N N . PHE A 1 116 ? 1.058 51.256 76.917 1.00 52.84 116 PHE X N 1
ATOM 1825 C CA . PHE A 1 116 ? 2.187 50.784 77.761 1.00 55.73 116 PHE X CA 1
ATOM 1826 C C . PHE A 1 116 ? 2.339 51.579 79.092 1.00 60.23 116 PHE X C 1
ATOM 1827 O O . PHE A 1 116 ? 1.836 52.697 79.208 1.00 62.76 116 PHE X O 1
ATOM 1844 N N . ASN A 1 117 ? 3.030 50.999 80.083 1.00 62.26 117 ASN X N 1
ATOM 1845 C CA . ASN A 1 117 ? 3.328 51.675 81.367 1.00 60.14 117 ASN X CA 1
ATOM 1846 C C . ASN A 1 117 ? 4.777 52.174 81.435 1.00 62.67 117 ASN X C 1
ATOM 1847 O O . ASN A 1 117 ? 5.681 51.469 80.980 1.00 66.97 117 ASN X O 1
ATOM 1858 N N . PHE A 1 118 ? 5.026 53.361 81.998 1.00 64.98 118 PHE X N 1
ATOM 1859 C CA . PHE A 1 118 ? 6.396 53.909 81.964 1.00 68.57 118 PHE X CA 1
ATOM 1860 C C . PHE A 1 118 ? 7.156 53.970 83.319 1.00 81.83 118 PHE X C 1
ATOM 1861 O O . PHE A 1 118 ? 7.881 53.028 83.639 1.00 93.36 118 PHE X O 1
ATOM 1878 N N . LYS A 1 119 ? 7.051 55.031 84.114 1.00 71.76 119 LYS X N 1
ATOM 1879 C CA . LYS A 1 119 ? 7.744 54.990 85.429 1.00 77.13 119 LYS X CA 1
ATOM 1880 C C . LYS A 1 119 ? 6.786 55.119 86.594 1.00 72.05 119 LYS X C 1
ATOM 1881 O O . LYS A 1 119 ? 6.918 56.035 87.399 1.00 74.01 119 LYS X O 1
ATOM 1900 N N . GLY A 1 120 ? 5.835 54.199 86.691 1.00 69.73 120 GLY X N 1
ATOM 1901 C CA . GLY A 1 120 ? 4.769 54.302 87.674 1.00 71.00 120 GLY X CA 1
ATOM 1902 C C . GLY A 1 120 ? 3.494 54.882 87.069 1.00 69.69 120 GLY X C 1
ATOM 1903 O O . GLY A 1 120 ? 2.397 54.739 87.636 1.00 56.90 120 GLY X O 1
ATOM 1907 N N . VAL A 1 121 ? 3.632 55.543 85.916 1.00 69.35 121 VAL X N 1
ATOM 1908 C CA . VAL A 1 121 ? 2.477 56.073 85.202 1.00 64.82 121 VAL X CA 1
ATOM 1909 C C . VAL A 1 121 ? 1.933 54.986 84.256 1.00 66.75 121 VAL X C 1
ATOM 1910 O O . VAL A 1 121 ? 2.695 54.334 83.536 1.00 68.90 121 VAL X O 1
ATOM 1923 N N . LYS A 1 122 ? 0.619 54.789 84.265 1.00 58.89 122 LYS X N 1
ATOM 1924 C CA . LYS A 1 122 ? 0.003 53.689 83.516 1.00 62.66 122 LYS X CA 1
ATOM 1925 C C . LYS A 1 122 ? -0.776 54.140 82.264 1.00 58.22 122 LYS X C 1
ATOM 1926 O O . LYS A 1 122 ? -1.337 55.233 82.233 1.00 58.02 122 LYS X O 1
ATOM 1935 N N . SER A 1 123 ? -0.802 53.286 81.239 1.00 55.49 123 SER X N 1
ATOM 1936 C CA . SER A 1 123 ? -1.660 53.468 80.060 1.00 50.17 123 SER X CA 1
ATOM 1937 C C . SER A 1 123 ? -1.338 54.671 79.138 1.00 51.09 123 SER X C 1
ATOM 1938 O O . SER A 1 123 ? -2.256 55.335 78.641 1.00 46.00 123 SER X O 1
ATOM 1946 N N . LEU A 1 124 ? -0.056 54.929 78.876 1.00 46.45 124 LEU X N 1
ATOM 1947 C CA . LEU A 1 124 ? 0.327 55.846 77.787 1.00 49.18 124 LEU X CA 1
ATOM 1948 C C . LEU A 1 124 ? -0.029 55.242 76.404 1.00 43.88 124 LEU X C 1
ATOM 1949 O O . LEU A 1 124 ? 0.025 54.026 76.231 1.00 53.19 124 LEU X O 1
ATOM 1965 N N . ASN A 1 125 ? -0.381 56.081 75.426 1.00 44.80 125 ASN X N 1
ATOM 1966 C CA . ASN A 1 125 ? -0.775 55.598 74.094 1.00 46.25 125 ASN X CA 1
ATOM 1967 C C . ASN A 1 125 ? 0.390 55.655 73.101 1.00 46.59 125 ASN X C 1
ATOM 1968 O O . ASN A 1 125 ? 0.775 56.734 72.672 1.00 37.72 125 ASN X O 1
ATOM 1979 N N . ALA A 1 126 ? 0.957 54.498 72.756 1.00 45.04 126 ALA X N 1
ATOM 1980 C CA . ALA A 1 126 ? 2.121 54.441 71.851 1.00 47.19 126 ALA X CA 1
ATOM 1981 C C . ALA A 1 126 ? 1.891 55.036 70.459 1.00 40.82 126 ALA X C 1
ATOM 1982 O O . ALA A 1 126 ? 2.780 55.703 69.912 1.00 42.37 126 ALA X O 1
ATOM 1989 N N . GLU A 1 127 ? 0.715 54.817 69.870 1.00 44.23 127 GLU X N 1
ATOM 1990 C CA . GLU A 1 127 ? 0.431 55.330 68.509 1.00 38.32 127 GLU X CA 1
ATOM 1991 C C . GLU A 1 127 ? 0.289 56.844 68.443 1.00 37.19 127 GLU X C 1
ATOM 1992 O O . GLU A 1 127 ? 0.720 57.482 67.455 1.00 33.37 127 GLU X O 1
ATOM 2004 N N . SER A 1 128 ? -0.325 57.428 69.472 1.00 40.84 128 SER X N 1
ATOM 2005 C CA . SER A 1 128 ? -0.496 58.885 69.520 1.00 47.74 128 SER X CA 1
ATOM 2006 C C . SER A 1 128 ? 0.847 59.616 69.600 1.00 42.72 128 SER X C 1
ATOM 2007 O O . SER A 1 128 ? 1.039 60.618 68.899 1.00 36.20 128 SER X O 1
ATOM 2015 N N . LEU A 1 129 ? 1.753 59.127 70.457 1.00 37.50 129 LEU X N 1
ATOM 2016 C CA . LEU A 1 129 ? 3.100 59.725 70.597 1.00 35.60 129 LEU X CA 1
ATOM 2017 C C . LEU A 1 129 ? 3.905 59.660 69.286 1.00 47.38 129 LEU X C 1
ATOM 2018 O O . LEU A 1 129 ? 4.408 60.677 68.828 1.00 43.94 129 LEU X O 1
ATOM 2034 N N . LEU A 1 130 ? 4.018 58.468 68.686 1.00 44.65 130 LEU X N 1
ATOM 2035 C CA . LEU A 1 130 ? 4.790 58.292 67.457 1.00 41.06 130 LEU X CA 1
ATOM 2036 C C . LEU A 1 130 ? 4.274 59.124 66.252 1.00 43.95 130 LEU X C 1
ATOM 2037 O O . LEU A 1 130 ? 5.078 59.714 65.518 1.00 36.67 130 LEU X O 1
ATOM 2053 N N . SER A 1 131 ? 2.954 59.191 66.062 1.00 37.67 131 SER X N 1
ATOM 2054 C CA . SER A 1 131 ? 2.355 59.927 64.930 1.00 35.03 131 SER X CA 1
ATOM 2055 C C . SER A 1 131 ? 2.516 61.423 65.027 1.00 27.46 131 SER X C 1
ATOM 2056 O O . SER A 1 131 ? 2.757 62.077 64.016 1.00 31.13 131 SER X O 1
ATOM 2064 N N . ARG A 1 132 ? 2.294 61.948 66.232 1.00 25.66 132 ARG X N 1
ATOM 2065 C CA . ARG A 1 132 ? 2.480 63.363 66.523 1.00 38.05 132 ARG X CA 1
ATOM 2066 C C . ARG A 1 132 ? 3.945 63.826 66.316 1.00 38.41 132 ARG X C 1
ATOM 2067 O O . ARG A 1 132 ? 4.152 64.818 65.611 1.00 34.22 132 ARG X O 1
ATOM 2088 N N . VAL A 1 133 ? 4.945 63.121 66.887 1.00 29.19 133 VAL X N 1
ATOM 2089 C CA . VAL A 1 133 ? 6.363 63.485 66.684 1.00 33.44 133 VAL X CA 1
ATOM 2090 C C . VAL A 1 133 ? 6.751 63.519 65.154 1.00 35.59 133 VAL X C 1
ATOM 2091 O O . VAL A 1 133 ? 7.386 64.476 64.684 1.00 26.82 133 VAL X O 1
ATOM 2104 N N . GLU A 1 134 ? 6.363 62.493 64.398 1.00 24.96 134 GLU X N 1
ATOM 2105 C CA . GLU A 1 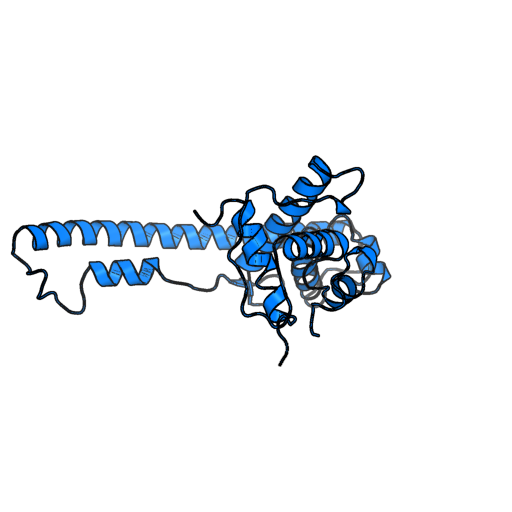134 ? 6.690 62.403 62.956 1.00 41.81 134 GLU X CA 1
ATOM 2106 C C . GLU A 1 134 ? 5.941 63.416 62.059 1.00 34.21 134 GLU X C 1
ATOM 2107 O O . GLU A 1 134 ? 6.534 63.948 61.118 1.00 26.89 134 GLU X O 1
ATOM 2119 N N . ASP A 1 135 ? 4.649 63.649 62.336 1.00 26.54 135 ASP X N 1
ATOM 2120 C CA . ASP A 1 135 ? 3.844 64.661 61.607 1.00 29.35 135 ASP X CA 1
ATOM 2121 C C . ASP A 1 135 ? 4.434 66.101 61.753 1.00 29.28 135 ASP X C 1
ATOM 2122 O O . ASP A 1 135 ? 4.553 66.854 60.763 1.00 27.72 135 ASP X O 1
ATOM 2131 N N . LEU A 1 136 ? 4.772 66.485 62.992 1.00 24.72 136 LEU X N 1
ATOM 2132 C CA . LEU A 1 136 ? 5.339 67.826 63.274 1.00 20.45 136 LEU X CA 1
ATOM 2133 C C . LEU A 1 136 ? 6.818 68.021 62.746 1.00 24.29 136 LEU X C 1
ATOM 2134 O O . LEU A 1 136 ? 7.200 69.135 62.353 1.00 31.59 136 LEU X O 1
ATOM 2150 N N . LYS A 1 137 ? 7.644 66.982 62.788 1.00 28.28 137 LYS X N 1
ATOM 2151 C CA . LYS A 1 137 ? 8.954 67.008 62.105 1.00 30.23 137 LYS X CA 1
ATOM 2152 C C . LYS A 1 137 ? 8.885 67.215 60.540 1.00 21.53 137 LYS X C 1
ATOM 2153 O O . LYS A 1 137 ? 9.713 67.963 59.966 1.00 22.47 137 LYS X O 1
ATOM 2172 N N . TYR A 1 138 ? 7.933 66.521 59.879 1.00 18.58 138 TYR X N 1
ATOM 2173 C CA . TYR A 1 138 ? 7.603 66.699 58.434 1.00 17.17 138 TYR X CA 1
ATOM 2174 C C . TYR A 1 138 ? 7.172 68.144 58.143 1.00 26.11 138 TYR X C 1
ATOM 2175 O O . TYR A 1 138 ? 7.710 68.772 57.227 1.00 20.01 138 TYR X O 1
ATOM 2193 N N . LEU A 1 139 ? 6.266 68.696 58.948 1.00 26.16 139 LEU X N 1
ATOM 2194 C CA . LEU A 1 139 ? 5.781 70.087 58.690 1.00 19.24 139 LEU X CA 1
ATOM 2195 C C . LEU A 1 139 ? 6.889 71.177 58.812 1.00 22.98 139 LEU X C 1
ATOM 2196 O O . LEU A 1 139 ? 6.994 72.062 57.951 1.00 19.33 139 LEU X O 1
ATOM 2212 N N . LYS A 1 140 ? 7.687 71.142 59.898 1.00 17.06 140 LYS X N 1
ATOM 2213 C CA . LYS A 1 140 ? 8.875 72.005 60.039 1.00 19.30 140 LYS X CA 1
ATOM 2214 C C . LYS A 1 140 ? 9.898 71.919 58.857 1.00 33.74 140 LYS X C 1
ATOM 2215 O O . LYS A 1 140 ? 10.348 72.938 58.361 1.00 15.55 140 LYS X O 1
ATOM 2234 N N . ASN A 1 141 ? 10.266 70.713 58.421 1.00 17.13 141 ASN X N 1
ATOM 2235 C CA . ASN A 1 141 ? 11.231 70.522 57.331 1.00 24.51 141 ASN X CA 1
ATOM 2236 C C . ASN A 1 141 ? 10.677 70.990 55.923 1.00 28.37 141 ASN X C 1
ATOM 2237 O O . ASN A 1 141 ? 11.444 71.531 55.076 1.00 22.27 141 ASN X O 1
ATOM 2248 N N . LEU A 1 142 ? 9.390 70.735 55.656 1.00 22.36 142 LEU X N 1
ATOM 2249 C CA . LEU A 1 142 ? 8.693 71.202 54.404 1.00 19.23 142 LEU X CA 1
ATOM 2250 C C . LEU A 1 142 ? 8.718 72.760 54.264 1.00 23.93 142 LEU X C 1
ATOM 2251 O O . LEU A 1 142 ? 9.079 73.356 53.224 1.00 17.59 142 LEU X O 1
ATOM 2267 N N . ILE A 1 143 ? 8.309 73.414 55.327 1.00 18.10 143 ILE X N 1
ATOM 2268 C CA . ILE A 1 143 ? 8.304 74.898 55.381 1.00 12.81 143 ILE X CA 1
ATOM 2269 C C . ILE A 1 143 ? 9.744 75.555 55.347 1.00 32.20 143 ILE X C 1
ATOM 2270 O O . ILE A 1 143 ? 10.001 76.498 54.571 1.00 23.63 143 ILE X O 1
ATOM 2286 N N . ASN A 1 144 ? 10.697 75.059 56.144 1.00 31.46 144 ASN X N 1
ATOM 2287 C CA . ASN A 1 144 ? 12.055 75.600 56.070 1.00 26.21 144 ASN X CA 1
ATOM 2288 C C . ASN A 1 144 ? 12.737 75.269 54.707 1.00 28.12 144 ASN X C 1
ATOM 2289 O O . ASN A 1 144 ? 13.510 76.085 54.208 1.00 24.97 144 ASN X O 1
ATOM 2300 N N . SER A 1 145 ? 12.500 74.085 54.113 1.00 19.02 145 SER X N 1
ATOM 2301 C CA . SER A 1 145 ? 13.108 73.803 52.773 1.00 19.76 145 SER X CA 1
ATOM 2302 C C . SER A 1 145 ? 12.626 74.792 51.620 1.00 33.33 145 SER X C 1
ATOM 2303 O O . SER A 1 145 ? 13.394 75.125 50.705 1.00 31.58 145 SER X O 1
ATOM 2311 N N . ASN A 1 146 ? 11.362 75.239 51.665 1.00 24.52 146 ASN X N 1
ATOM 2312 C CA . ASN A 1 146 ? 10.722 75.899 50.496 1.00 19.99 146 ASN X CA 1
ATOM 2313 C C . ASN A 1 146 ? 10.306 77.379 50.708 1.00 29.23 146 ASN X C 1
ATOM 2314 O O . ASN A 1 146 ? 10.218 78.099 49.729 1.00 25.98 146 ASN X O 1
ATOM 2325 N N . TYR A 1 147 ? 10.057 77.809 51.951 1.00 22.87 147 TYR X N 1
ATOM 2326 C CA . TYR A 1 147 ? 9.536 79.179 52.286 1.00 23.38 147 TYR X CA 1
ATOM 2327 C C . TYR A 1 147 ? 10.354 79.875 53.389 1.00 31.39 147 TYR X C 1
ATOM 2328 O O . TYR A 1 147 ? 9.818 80.611 54.251 1.00 28.67 147 TYR X O 1
ATOM 2346 N N . LYS A 1 148 ? 11.665 79.650 53.360 1.00 23.95 148 LYS X N 1
ATOM 2347 C CA . LYS A 1 148 ? 12.590 80.131 54.421 1.00 25.68 148 LYS X CA 1
ATOM 2348 C C . LYS A 1 148 ? 12.493 81.639 54.713 1.00 33.45 148 LYS X C 1
ATOM 2349 O O . LYS A 1 148 ? 12.382 82.059 55.869 1.00 36.10 148 LYS X O 1
ATOM 2368 N N . ASP A 1 149 ? 12.562 82.439 53.658 1.00 27.20 149 ASP X N 1
ATOM 2369 C CA . ASP A 1 149 ? 12.426 83.905 53.744 1.00 46.17 149 ASP X CA 1
ATOM 2370 C C . ASP A 1 149 ? 11.108 84.355 54.411 1.00 45.04 149 ASP X C 1
ATOM 2371 O O . ASP A 1 149 ? 11.112 85.304 55.186 1.00 47.69 149 ASP X O 1
ATOM 2380 N N . ASP A 1 150 ? 9.988 83.685 54.112 1.00 31.04 150 ASP X N 1
ATOM 2381 C CA . ASP A 1 150 ? 8.677 84.167 54.581 1.00 35.35 150 ASP X CA 1
ATOM 2382 C C . ASP A 1 150 ? 7.603 83.074 54.538 1.00 29.93 150 ASP X C 1
ATOM 2383 O O . ASP A 1 150 ? 6.964 82.863 53.499 1.00 31.14 150 ASP X O 1
ATOM 2392 N N . PRO A 1 151 ? 7.432 82.359 55.670 1.00 36.45 151 PRO X N 1
ATOM 2393 C CA . PRO A 1 151 ? 6.458 81.280 55.886 1.00 34.30 151 PRO X CA 1
ATOM 2394 C C . PRO A 1 151 ? 5.010 81.637 55.482 1.00 35.05 151 PRO X C 1
ATOM 2395 O O . PRO A 1 151 ? 4.230 80.730 55.244 1.00 26.93 151 PRO X O 1
ATOM 2406 N N . LEU A 1 152 ? 4.669 82.925 55.377 1.00 29.20 152 LEU X N 1
ATOM 2407 C CA . LEU A 1 152 ? 3.289 83.328 55.075 1.00 39.68 152 LEU X CA 1
ATOM 2408 C C . LEU A 1 152 ? 2.878 83.047 53.626 1.00 40.09 152 LEU X C 1
ATOM 2409 O O . LEU A 1 152 ? 1.699 83.149 53.284 1.00 41.30 152 LEU X O 1
ATOM 2425 N N . LYS A 1 153 ? 3.844 82.700 52.782 1.00 34.68 153 LYS X N 1
ATOM 2426 C CA . LYS A 1 153 ? 3.590 82.400 51.372 1.00 38.23 153 LYS X CA 1
ATOM 2427 C C . LYS A 1 153 ? 3.355 80.920 51.093 1.00 35.56 153 LYS X C 1
ATOM 2428 O O . LYS A 1 153 ? 3.182 80.541 49.925 1.00 31.05 153 LYS X O 1
ATOM 2447 N N . PHE A 1 154 ? 3.352 80.093 52.143 1.00 30.16 154 PHE X N 1
ATOM 2448 C CA . PHE A 1 154 ? 3.120 78.632 52.017 1.00 26.40 154 PHE X CA 1
ATOM 2449 C C . PHE A 1 154 ? 1.867 78.351 51.164 1.00 31.55 154 PHE X C 1
ATOM 2450 O O . PHE A 1 154 ? 0.869 79.038 51.338 1.00 26.59 154 PHE X O 1
ATOM 2467 N N . SER A 1 155 ? 1.924 77.333 50.278 1.00 32.90 155 SER X N 1
ATOM 2468 C CA . SER A 1 155 ? 0.823 76.981 49.338 1.00 28.05 155 SER X CA 1
ATOM 2469 C C . SER A 1 155 ? 0.622 75.462 49.138 1.00 38.81 155 SER X C 1
ATOM 2470 O O . SER A 1 155 ? 1.608 74.742 49.089 1.00 26.32 155 SER X O 1
ATOM 2478 N N . LEU A 1 156 ? -0.624 74.971 48.982 1.00 30.95 156 LEU X N 1
ATOM 2479 C CA . LEU A 1 156 ? -0.852 73.528 48.726 1.00 34.17 156 LEU X CA 1
ATOM 2480 C C . LEU A 1 156 ? -0.688 73.058 47.234 1.00 43.69 156 LEU X C 1
ATOM 2481 O O . LEU A 1 156 ? -0.713 71.859 46.968 1.00 45.67 156 LEU X O 1
ATOM 2497 N N . GLY A 1 157 ? -0.568 73.956 46.257 1.00 40.24 157 GLY X N 1
ATOM 2498 C CA . GLY A 1 157 ? -0.432 73.507 44.858 1.00 37.56 157 GLY X CA 1
ATOM 2499 C C . GLY A 1 157 ? -1.696 72.817 44.311 1.00 34.25 157 GLY X C 1
ATOM 2500 O O . GLY A 1 157 ? -2.813 73.276 44.611 1.00 38.67 157 GLY X O 1
ATOM 2504 N N . ASN A 1 158 ? -1.539 71.743 43.513 1.00 40.95 158 ASN X N 1
ATOM 2505 C CA . ASN A 1 158 ? -2.690 70.952 43.022 1.00 45.84 158 ASN X CA 1
ATOM 2506 C C . ASN A 1 158 ? -3.110 69.802 44.000 1.00 43.58 158 ASN X C 1
ATOM 2507 O O . ASN A 1 158 ? -3.962 68.970 43.624 1.00 33.39 158 ASN X O 1
ATOM 2518 N N . ASN A 1 159 ? -2.473 69.690 45.179 1.00 24.17 159 ASN X N 1
ATOM 2519 C CA . ASN A 1 159 ? -2.804 68.658 46.129 1.00 18.51 159 ASN X CA 1
ATOM 2520 C C . ASN A 1 159 ? -4.200 69.116 46.605 1.00 31.54 159 ASN X C 1
ATOM 2521 O O . ASN A 1 159 ? -4.315 70.235 47.054 1.00 27.29 159 ASN X O 1
ATOM 2532 N N . THR A 1 160 ? -5.242 68.291 46.459 1.00 28.99 160 THR X N 1
ATOM 2533 C CA . THR A 1 160 ? -6.654 68.746 46.670 1.00 24.87 160 THR X CA 1
ATOM 2534 C C . THR A 1 160 ? -7.408 68.020 47.859 1.00 20.84 160 THR X C 1
ATOM 2535 O O . THR A 1 160 ? -7.850 66.864 47.703 1.00 30.02 160 THR X O 1
ATOM 2546 N N . PRO A 1 161 ? -7.557 68.685 49.043 1.00 28.82 161 PRO X N 1
ATOM 2547 C CA . PRO A 1 161 ? -8.254 68.133 50.235 1.00 30.86 161 PRO X CA 1
ATOM 2548 C C . PRO A 1 161 ? -9.774 67.983 50.047 1.00 26.84 161 PRO X C 1
ATOM 2549 O O . PRO A 1 161 ? -10.390 68.702 49.240 1.00 24.08 161 PRO X O 1
ATOM 2560 N N . LYS A 1 162 ? -10.357 67.047 50.777 1.00 30.07 162 LYS X N 1
ATOM 2561 C CA . LYS A 1 162 ? -11.822 66.871 50.819 1.00 39.59 162 LYS X CA 1
ATOM 2562 C C . LYS A 1 162 ? -12.515 68.117 51.380 1.00 25.37 162 LYS X C 1
ATOM 2563 O O . LYS A 1 162 ? -12.098 68.630 52.442 1.00 23.46 162 LYS X O 1
ATOM 2582 N N . PRO A 1 163 ? -13.575 68.594 50.699 1.00 24.71 163 PRO X N 1
ATOM 2583 C CA . PRO A 1 163 ? -14.296 69.810 51.111 1.00 26.17 163 PRO X CA 1
ATOM 2584 C C . PRO A 1 163 ? -15.046 69.697 52.464 1.00 25.27 163 PRO X C 1
ATOM 2585 O O . PRO A 1 163 ? -15.467 68.575 52.812 1.00 28.20 163 PRO X O 1
ATOM 2596 N N . VAL A 1 164 ? -15.179 70.831 53.172 1.00 22.15 164 VAL X N 1
ATOM 2597 C CA . VAL A 1 164 ? -16.045 70.985 54.366 1.00 22.17 164 VAL X CA 1
ATOM 2598 C C . VAL A 1 164 ? -17.143 72.099 54.208 1.00 44.64 164 VAL X C 1
ATOM 2599 O O . VAL A 1 164 ? -17.287 73.002 55.048 1.00 40.29 164 VAL X O 1
ATOM 2612 N N . GLN A 1 165 ? -17.952 71.977 53.145 1.00 28.39 165 GLN X N 1
ATOM 2613 C CA . GLN A 1 165 ? -18.937 73.011 52.772 1.00 36.83 165 GLN X CA 1
ATOM 2614 C C . GLN A 1 165 ? -20.099 73.153 53.714 1.00 41.30 165 GLN X C 1
ATOM 2615 O O . GLN A 1 165 ? -20.852 74.124 53.625 1.00 58.55 165 GLN X O 1
ATOM 2629 N N . ASN A 1 166 ? -20.268 72.194 54.613 1.00 29.88 166 ASN X N 1
ATOM 2630 C CA . ASN A 1 166 ? -21.265 72.315 55.667 1.00 35.32 166 ASN X CA 1
ATOM 2631 C C . ASN A 1 166 ? -20.837 73.101 56.950 1.00 46.69 166 ASN X C 1
ATOM 2632 O O . ASN A 1 166 ? -21.646 73.216 57.871 1.00 39.25 166 ASN X O 1
ATOM 2643 N N . TRP A 1 167 ? -19.610 73.639 57.042 1.00 40.69 167 TRP X N 1
ATOM 2644 C CA . TRP A 1 167 ? -19.246 74.398 58.241 1.00 40.63 167 TRP X CA 1
ATOM 2645 C C . TRP A 1 167 ? -20.023 75.743 58.250 1.00 39.48 167 TRP X C 1
ATOM 2646 O O . TRP A 1 167 ? -20.593 76.151 57.226 1.00 40.77 167 TRP X O 1
ATOM 2667 N N . SER A 1 168 ? -20.047 76.414 59.408 1.00 37.87 168 SER X N 1
ATOM 2668 C CA . SER A 1 168 ? -20.782 77.683 59.567 1.00 45.06 168 SER X CA 1
ATOM 2669 C C . SER A 1 168 ? -20.140 78.834 58.805 1.00 37.24 168 SER X C 1
ATOM 2670 O O . SER A 1 168 ? -20.827 79.751 58.357 1.00 39.38 168 SER X O 1
ATOM 2678 N N . SER A 1 169 ? -18.810 78.811 58.717 1.00 47.12 169 SER X N 1
ATOM 2679 C CA . SER A 1 169 ? -18.039 79.830 57.993 1.00 36.91 169 SER X CA 1
ATOM 2680 C C . SER A 1 169 ? -17.610 79.269 56.617 1.00 40.73 169 SER X C 1
ATOM 2681 O O . SER A 1 169 ? -17.602 78.040 56.426 1.00 39.64 169 SER X O 1
ATOM 2689 N N . ASN A 1 170 ? -17.270 80.151 55.670 1.00 37.60 170 ASN X N 1
ATOM 2690 C CA . ASN A 1 170 ? -16.811 79.745 54.321 1.00 48.16 170 ASN X CA 1
ATOM 2691 C C . ASN A 1 170 ? -15.339 79.276 54.353 1.00 45.34 170 ASN X C 1
ATOM 2692 O O . ASN A 1 170 ? -14.434 80.101 54.499 1.00 41.82 170 ASN X O 1
ATOM 2703 N N . TRP A 1 171 ? -15.091 77.970 54.249 1.00 43.07 171 TRP X N 1
ATOM 2704 C CA . TRP A 1 171 ? -13.729 77.425 54.529 1.00 36.19 171 TRP X CA 1
ATOM 2705 C C . TRP A 1 171 ? -13.150 76.705 53.307 1.00 44.06 171 TRP X C 1
ATOM 2706 O O . TRP A 1 171 ? -13.654 75.651 52.904 1.00 47.90 171 TRP X O 1
ATOM 2727 N N . THR A 1 172 ? -12.091 77.282 52.725 1.00 29.08 172 THR X N 1
ATOM 2728 C CA . THR A 1 172 ? -11.560 76.826 51.424 1.00 33.53 172 THR X CA 1
ATOM 2729 C C . THR A 1 172 ? -10.052 76.510 51.556 1.00 35.49 172 THR X C 1
ATOM 2730 O O . THR A 1 172 ? -9.480 76.670 52.630 1.00 30.58 172 THR X O 1
ATOM 2741 N N . LYS A 1 173 ? -9.424 76.088 50.459 1.00 32.95 173 LYS X N 1
ATOM 2742 C CA . LYS A 1 173 ? -7.980 75.767 50.440 1.00 39.26 173 LYS X CA 1
ATOM 2743 C C . LYS A 1 173 ? -7.083 76.857 51.113 1.00 32.01 173 LYS X C 1
ATOM 2744 O O . LYS A 1 173 ? -6.137 76.533 51.819 1.00 30.31 173 LYS X O 1
ATOM 2763 N N . GLU A 1 174 ? -7.399 78.137 50.927 1.00 36.16 174 GLU X N 1
ATOM 2764 C CA . GLU A 1 174 ? -6.646 79.212 51.575 1.00 32.50 174 GLU X CA 1
ATOM 2765 C C . GLU A 1 174 ? -6.706 79.189 53.108 1.00 27.63 174 GLU X C 1
ATOM 2766 O O . GLU A 1 174 ? -5.702 79.485 53.780 1.00 29.27 174 GLU X O 1
ATOM 2778 N N . GLU A 1 175 ? -7.881 78.890 53.675 1.00 25.68 175 GLU X N 1
ATOM 2779 C CA . GLU A 1 175 ? -7.992 78.776 55.124 1.00 28.48 175 GLU X CA 1
ATOM 2780 C C . GLU A 1 175 ? -7.227 77.522 55.630 1.00 29.51 175 GLU X C 1
ATOM 2781 O O . GLU A 1 175 ? -6.654 77.553 56.711 1.00 28.62 175 GLU X O 1
ATOM 2793 N N . ASP A 1 176 ? -7.201 76.433 54.859 1.00 26.18 176 ASP X N 1
ATOM 2794 C CA . ASP A 1 176 ? -6.379 75.256 55.221 1.00 20.56 176 ASP X CA 1
ATOM 2795 C C . ASP A 1 176 ? -4.862 75.637 55.305 1.00 25.90 176 ASP X C 1
ATOM 2796 O O . ASP A 1 176 ? -4.133 75.225 56.243 1.00 22.59 176 ASP X O 1
ATOM 2805 N N . GLU A 1 177 ? -4.378 76.426 54.345 1.00 22.36 177 GLU X N 1
ATOM 2806 C CA . GLU A 1 177 ? -2.957 76.886 54.369 1.00 29.77 177 GLU X CA 1
ATOM 2807 C C . GLU A 1 177 ? -2.615 77.715 55.654 1.00 31.04 177 GLU X C 1
ATOM 2808 O O . GLU A 1 177 ? -1.564 77.475 56.305 1.00 27.09 177 GLU X O 1
ATOM 2820 N N . LYS A 1 178 ? -3.494 78.656 56.038 1.00 27.99 178 LYS X N 1
ATOM 2821 C CA . LYS A 1 178 ? -3.260 79.510 57.238 1.00 27.36 178 LYS X CA 1
ATOM 2822 C C . LYS A 1 178 ? -3.278 78.735 58.574 1.00 33.75 178 LYS X C 1
ATOM 2823 O O . LYS A 1 178 ? -2.496 79.058 59.512 1.00 24.55 178 LYS X O 1
ATOM 2842 N N . LEU A 1 179 ? -4.148 77.717 58.652 1.00 28.70 179 LEU X N 1
ATOM 2843 C CA . LEU A 1 179 ? -4.207 76.827 59.819 1.00 27.42 179 LEU X CA 1
ATOM 2844 C C . LEU A 1 179 ? -2.881 76.085 60.033 1.00 24.70 179 LEU X C 1
ATOM 2845 O O . LEU A 1 179 ? -2.424 76.004 61.158 1.00 28.35 179 LEU X O 1
ATOM 2861 N N . LEU A 1 180 ? -2.291 75.521 58.972 1.00 25.34 180 LEU X N 1
ATOM 2862 C CA . LEU A 1 180 ? -1.004 74.794 59.068 1.00 23.82 180 LEU X CA 1
ATOM 2863 C C . LEU A 1 180 ? 0.207 75.722 59.398 1.00 25.09 180 LEU X C 1
ATOM 2864 O O . LEU A 1 180 ? 1.093 75.347 60.179 1.00 24.54 180 LEU X O 1
ATOM 2880 N N . ILE A 1 181 ? 0.226 76.936 58.848 1.00 21.38 181 ILE X N 1
ATOM 2881 C CA . ILE A 1 181 ? 1.216 77.971 59.261 1.00 18.17 181 ILE X CA 1
ATOM 2882 C C . ILE A 1 181 ? 1.101 78.299 60.777 1.00 31.62 181 ILE X C 1
ATOM 2883 O O . ILE A 1 181 ? 2.116 78.530 61.455 1.00 25.49 181 ILE X O 1
ATOM 2899 N N . GLY A 1 182 ? -0.125 78.323 61.298 1.00 26.20 182 GLY X N 1
ATOM 2900 C CA . GLY A 1 182 ? -0.367 78.585 62.728 1.00 24.14 182 GLY X CA 1
ATOM 2901 C C . GLY A 1 182 ? 0.156 77.492 63.660 1.00 27.69 182 GLY X C 1
ATOM 2902 O O . GLY A 1 182 ? 0.755 77.782 64.726 1.00 23.48 182 GLY X O 1
ATOM 2906 N N . VAL A 1 183 ? -0.072 76.222 63.292 1.00 22.08 183 VAL X N 1
ATOM 2907 C CA . VAL A 1 183 ? 0.542 75.136 64.048 1.00 24.13 183 VAL X CA 1
ATOM 2908 C C . VAL A 1 183 ? 2.112 75.136 64.015 1.00 36.43 183 VAL X C 1
ATOM 2909 O O . VAL A 1 183 ? 2.764 74.805 65.011 1.00 28.06 183 VAL X O 1
ATOM 2922 N N . PHE A 1 184 ? 2.698 75.475 62.863 1.00 22.39 184 PHE X N 1
ATOM 2923 C CA . PHE A 1 184 ? 4.159 75.598 62.697 1.00 24.43 184 PHE X CA 1
ATOM 2924 C C . PHE A 1 184 ? 4.676 76.665 63.674 1.00 26.23 184 PHE X C 1
ATOM 2925 O O . PHE A 1 184 ? 5.720 76.479 64.319 1.00 30.41 184 PHE X O 1
ATOM 2942 N N . LYS A 1 185 ? 3.936 77.757 63.832 1.00 22.63 185 LYS X N 1
ATOM 2943 C CA . LYS A 1 185 ? 4.359 78.830 64.768 1.00 23.88 185 LYS X CA 1
ATOM 2944 C C . LYS A 1 185 ? 4.119 78.595 66.310 1.00 34.03 185 LYS X C 1
ATOM 2945 O O . LYS A 1 185 ? 4.979 78.950 67.144 1.00 29.66 185 LYS X O 1
ATOM 2964 N N . TYR A 1 186 ? 2.964 78.020 66.686 1.00 26.97 186 TYR X N 1
ATOM 2965 C CA . TYR A 1 186 ? 2.478 78.012 68.100 1.00 30.92 186 TYR X CA 1
ATOM 2966 C C . TYR A 1 186 ? 2.249 76.621 68.755 1.00 35.42 186 TYR X C 1
ATOM 2967 O O . TYR A 1 186 ? 1.972 76.552 69.977 1.00 32.67 186 TYR X O 1
ATOM 2985 N N . GLY A 1 187 ? 2.303 75.544 67.962 1.00 32.25 187 GLY X N 1
ATOM 2986 C CA . GLY A 1 187 ? 2.095 74.172 68.438 1.00 33.38 187 GLY X CA 1
ATOM 2987 C C . GLY A 1 187 ? 0.698 73.608 68.210 1.00 38.87 187 GLY X C 1
ATOM 2988 O O . GLY A 1 187 ? -0.236 74.377 67.948 1.00 30.72 187 GLY X O 1
ATOM 2992 N N . TYR A 1 188 ? 0.563 72.271 68.262 1.00 27.73 188 TYR X N 1
ATOM 2993 C CA . TYR A 1 188 ? -0.752 71.578 68.163 1.00 34.52 188 TYR X CA 1
ATOM 2994 C C . TYR A 1 188 ? -1.597 71.853 69.409 1.00 46.17 188 TYR X C 1
ATOM 2995 O O . TYR A 1 188 ? -1.085 71.733 70.526 1.00 39.31 188 TYR X O 1
ATOM 3013 N N . GLY A 1 189 ? -2.864 72.238 69.224 1.00 41.69 189 GLY X N 1
ATOM 3014 C CA . GLY A 1 189 ? -3.761 72.510 70.360 1.00 33.20 189 GLY X CA 1
ATOM 3015 C C . GLY A 1 189 ? -3.819 73.964 70.823 1.00 44.31 189 GLY X C 1
ATOM 3016 O O . GLY A 1 189 ? -4.626 74.277 71.698 1.00 44.41 189 GLY X O 1
ATOM 3020 N N . SER A 1 190 ? -2.980 74.848 70.264 1.00 33.64 190 SER X N 1
ATOM 3021 C CA . SER A 1 190 ? -2.945 76.273 70.681 1.00 37.91 190 SER X CA 1
ATOM 3022 C C . SER A 1 190 ? -3.949 77.144 69.899 1.00 38.78 190 SER X C 1
ATOM 3023 O O . SER A 1 190 ? -3.539 78.119 69.266 1.00 32.85 190 SER X O 1
ATOM 3031 N N . TRP A 1 191 ? -5.250 76.810 69.950 1.00 37.35 191 TRP X N 1
ATOM 3032 C CA . TRP A 1 191 ? -6.225 77.406 69.032 1.00 33.32 191 TRP X CA 1
ATOM 3033 C C . TRP A 1 191 ? -6.541 78.888 69.270 1.00 42.95 191 TRP X C 1
ATOM 3034 O O . TRP A 1 191 ? -6.910 79.587 68.333 1.00 39.00 191 TRP X O 1
ATOM 3055 N N . THR A 1 192 ? -6.408 79.370 70.506 1.00 38.96 192 THR X N 1
ATOM 3056 C CA . THR A 1 192 ? -6.655 80.790 70.811 1.00 38.35 192 THR X CA 1
ATOM 3057 C C . THR A 1 192 ? -5.593 81.727 70.201 1.00 41.57 192 THR X C 1
ATOM 3058 O O . THR A 1 192 ? -5.920 82.754 69.594 1.00 49.28 192 THR X O 1
ATOM 3069 N N . GLN A 1 193 ? -4.324 81.411 70.420 1.00 35.75 193 GLN X N 1
ATOM 3070 C CA . GLN A 1 193 ? -3.235 82.142 69.788 1.00 39.13 193 GLN X CA 1
ATOM 3071 C C . GLN A 1 193 ? -3.342 82.116 68.243 1.00 41.33 193 GLN X C 1
ATOM 3072 O O . GLN A 1 193 ? -3.093 83.124 67.585 1.00 31.90 193 GLN X O 1
ATOM 3086 N N . ILE A 1 194 ? -3.633 80.952 67.660 1.00 31.67 194 ILE X N 1
ATOM 3087 C CA . ILE A 1 194 ? -3.868 80.859 66.204 1.00 31.55 194 ILE X CA 1
ATOM 3088 C C . ILE A 1 194 ? -5.032 81.787 65.731 1.00 45.73 194 ILE X C 1
ATOM 3089 O O . ILE A 1 194 ? -4.849 82.590 64.812 1.00 41.12 194 ILE X O 1
ATOM 3105 N N . ARG A 1 195 ? -6.205 81.699 66.376 1.00 38.46 195 ARG X N 1
ATOM 3106 C CA . ARG A 1 195 ? -7.343 82.592 66.081 1.00 43.01 195 ARG X CA 1
ATOM 3107 C C . ARG A 1 195 ? -7.013 84.105 66.166 1.00 47.37 195 ARG X C 1
ATOM 3108 O O . ARG A 1 195 ? -7.446 84.881 65.321 1.00 41.17 195 ARG X O 1
ATOM 3129 N 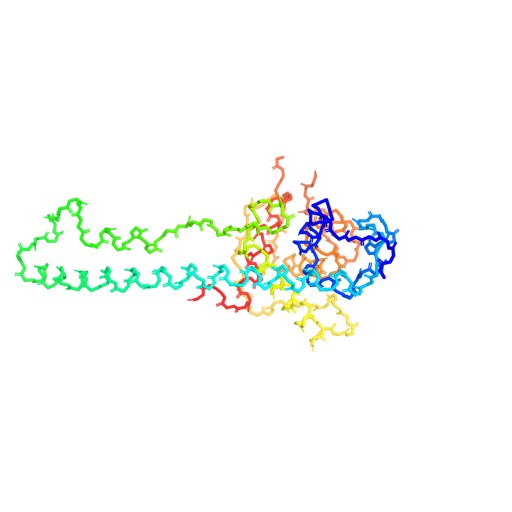N . ASP A 1 196 ? -6.265 84.531 67.187 1.00 40.73 196 ASP X N 1
ATOM 3130 C CA . ASP A 1 196 ? -6.020 85.960 67.388 1.00 45.62 196 ASP X CA 1
ATOM 3131 C C . ASP A 1 196 ? -4.781 86.544 66.675 1.00 44.27 196 ASP X C 1
ATOM 3132 O O . ASP A 1 196 ? -4.488 87.740 66.821 1.00 44.63 196 ASP X O 1
ATOM 3141 N N . ASP A 1 197 ? -4.026 85.730 65.939 1.00 31.29 197 ASP X N 1
ATOM 3142 C CA . ASP A 1 197 ? -2.876 86.262 65.159 1.00 41.11 197 ASP X CA 1
ATOM 3143 C C . ASP A 1 197 ? -3.400 87.143 64.010 1.00 53.29 197 ASP X C 1
ATOM 3144 O O . ASP A 1 197 ? -4.122 86.677 63.139 1.00 53.63 197 ASP X O 1
ATOM 3153 N N . PRO A 1 198 ? -3.046 88.429 64.007 1.00 69.67 198 PRO X N 1
ATOM 3154 C CA . PRO A 1 198 ? -3.640 89.331 63.009 1.00 75.31 198 PRO X CA 1
ATOM 3155 C C . PRO A 1 198 ? -3.135 89.097 61.580 1.00 73.39 198 PRO X C 1
ATOM 3156 O O . PRO A 1 198 ? -3.874 89.388 60.636 1.00 73.50 198 PRO X O 1
ATOM 3167 N N . PHE A 1 199 ? -1.915 88.579 61.427 1.00 53.91 199 PHE X N 1
ATOM 3168 C CA . PHE A 1 199 ? -1.356 88.265 60.109 1.00 49.52 199 PHE X CA 1
ATOM 3169 C C . PHE A 1 199 ? -1.973 87.062 59.378 1.00 43.64 199 PHE X C 1
ATOM 3170 O O . PHE A 1 199 ? -1.847 86.971 58.165 1.00 47.41 199 PHE X O 1
ATOM 3187 N N . LEU A 1 200 ? -2.547 86.102 60.098 1.00 36.48 200 LEU X N 1
ATOM 3188 C CA . LEU A 1 200 ? -3.159 84.936 59.433 1.00 45.77 200 LEU X CA 1
ATOM 3189 C C . LEU A 1 200 ? -4.584 85.237 58.905 1.00 47.04 200 LEU X C 1
ATOM 3190 O O . LEU A 1 200 ? -5.076 84.566 57.993 1.00 46.34 200 LEU X O 1
ATOM 3206 N N . GLY A 1 201 ? -5.251 86.225 59.491 1.00 46.40 201 GLY X N 1
ATOM 3207 C CA . GLY A 1 201 ? -6.567 86.647 59.027 1.00 51.76 201 GLY X CA 1
ATOM 3208 C C . GLY A 1 201 ? -7.735 85.662 59.076 1.00 54.15 201 GLY X C 1
ATOM 3209 O O . GLY A 1 201 ? -8.611 85.728 58.202 1.00 55.57 201 GLY X O 1
ATOM 3213 N N . ILE A 1 202 ? -7.769 84.763 60.066 1.00 52.86 202 ILE X N 1
ATOM 3214 C CA . ILE A 1 202 ? -8.902 83.834 60.244 1.00 49.22 202 ILE X CA 1
ATOM 3215 C C . ILE A 1 202 ? -9.655 84.064 61.577 1.00 51.87 202 ILE X C 1
ATOM 3216 O O . ILE A 1 202 ? -10.449 83.218 62.017 1.00 44.33 202 ILE X O 1
ATOM 3232 N N . THR A 1 203 ? -9.409 85.214 62.201 1.00 41.66 203 THR X N 1
ATOM 3233 C CA . THR A 1 203 ? -10.073 85.584 63.447 1.00 41.79 203 THR X CA 1
ATOM 3234 C C . THR A 1 203 ? -11.618 85.354 63.423 1.00 56.51 203 THR X C 1
ATOM 3235 O O . THR A 1 203 ? -12.209 84.929 64.420 1.00 50.85 203 THR X O 1
ATOM 3246 N N . ASP A 1 204 ? -12.274 85.635 62.303 1.00 46.38 204 ASP X N 1
ATOM 3247 C CA . ASP A 1 204 ? -13.750 85.587 62.264 1.00 59.72 204 ASP X CA 1
ATOM 3248 C C . ASP A 1 204 ? -14.334 84.254 61.770 1.00 63.05 204 ASP X C 1
ATOM 3249 O O . ASP A 1 204 ? -15.553 84.159 61.523 1.00 53.37 204 ASP X O 1
ATOM 3258 N N . LYS A 1 205 ? -13.483 83.237 61.637 1.00 42.62 205 LYS X N 1
ATOM 3259 C CA . LYS A 1 205 ? -13.881 81.977 61.007 1.00 46.84 205 LYS X CA 1
ATOM 3260 C C . LYS A 1 205 ? -13.824 80.772 61.949 1.00 43.68 205 LYS X C 1
ATOM 3261 O O . LYS A 1 205 ? -14.146 79.642 61.538 1.00 41.37 205 LYS X O 1
ATOM 3280 N N . ILE A 1 206 ? -13.411 81.038 63.190 1.00 47.73 206 ILE X N 1
ATOM 3281 C CA . ILE A 1 206 ? -13.235 80.045 64.254 1.00 45.57 206 ILE X CA 1
ATOM 3282 C C . ILE A 1 206 ? -14.144 80.384 65.472 1.00 58.89 206 ILE X C 1
ATOM 3283 O O . ILE A 1 206 ? -14.301 81.556 65.838 1.00 55.62 206 ILE X O 1
ATOM 3299 N N . PHE A 1 207 ? -14.758 79.369 66.084 1.00 54.05 207 PHE X N 1
ATOM 3300 C CA . PHE A 1 207 ? -15.745 79.613 67.139 1.00 62.91 207 PHE X CA 1
ATOM 3301 C C . PHE A 1 207 ? -15.432 78.886 68.443 1.00 60.71 207 PHE X C 1
ATOM 3302 O O . PHE A 1 207 ? -15.884 77.771 68.677 1.00 57.59 207 PHE X O 1
ATOM 3319 N N . LEU A 1 208 ? -14.628 79.542 69.273 1.00 56.64 208 LEU X N 1
ATOM 3320 C CA . LEU A 1 208 ? -14.347 79.079 70.616 1.00 60.96 208 LEU X CA 1
ATOM 3321 C C . LEU A 1 208 ? -15.370 79.721 71.569 1.00 61.96 208 LEU X C 1
ATOM 3322 O O . LEU A 1 208 ? -15.659 79.167 72.611 1.00 66.11 208 LEU X O 1
ATOM 3338 N N . LYS A 1 241 ? -23.240 76.658 68.782 1.00 82.60 241 LYS X N 1
ATOM 3339 C CA . LYS A 1 241 ? -23.860 76.016 67.617 1.00 78.60 241 LYS X CA 1
ATOM 3340 C C . LYS A 1 241 ? -23.000 76.252 66.367 1.00 78.96 241 LYS X C 1
ATOM 3341 O O . LYS A 1 241 ? -23.319 75.788 65.264 1.00 78.24 241 LYS X O 1
ATOM 3346 N N . LYS A 1 242 ? -21.882 76.940 66.565 1.00 78.36 242 LYS X N 1
ATOM 3347 C CA . LYS A 1 242 ? -20.998 77.292 65.477 1.00 76.53 242 LYS X CA 1
ATOM 3348 C C . LYS A 1 242 ? -19.898 76.235 65.290 1.00 71.74 242 LYS X C 1
ATOM 3349 O O . LYS A 1 242 ? -19.370 75.688 66.258 1.00 67.77 242 LYS X O 1
ATOM 3368 N N . VAL A 1 243 ? -19.596 75.935 64.030 1.00 59.70 243 VAL X N 1
ATOM 3369 C CA . VAL A 1 243 ? -18.564 74.980 63.649 1.00 53.56 243 VAL X CA 1
ATOM 3370 C C . VAL A 1 243 ? -17.647 75.732 62.697 1.00 51.39 243 VAL X C 1
ATOM 3371 O O . VAL A 1 243 ? -18.180 76.406 61.797 1.00 46.04 243 VAL X O 1
ATOM 3384 N N . PRO A 1 244 ? -16.286 75.610 62.842 1.00 43.51 244 PRO X N 1
ATOM 3385 C CA . PRO A 1 244 ? -15.442 74.740 63.683 1.00 40.74 244 PRO X CA 1
ATOM 3386 C C . PRO A 1 244 ? -15.133 75.204 65.133 1.00 50.79 244 PRO X C 1
ATOM 3387 O O . PRO A 1 244 ? -14.826 76.378 65.409 1.00 49.63 244 PRO X O 1
ATOM 3398 N N . GLY A 1 245 ? -15.211 74.249 66.058 1.00 47.11 245 GLY X N 1
ATOM 3399 C CA . GLY A 1 245 ? -14.694 74.430 67.409 1.00 50.45 245 GLY X CA 1
ATOM 3400 C C . GLY A 1 245 ? -13.372 73.704 67.602 1.00 58.74 245 GLY X C 1
ATOM 3401 O O . GLY A 1 245 ? -12.723 73.297 66.614 1.00 50.10 245 GLY X O 1
ATOM 3405 N N . ALA A 1 246 ? -12.976 73.518 68.865 1.00 48.23 246 ALA X N 1
ATOM 3406 C CA . ALA A 1 246 ? -11.672 72.925 69.186 1.00 57.28 246 ALA X CA 1
ATOM 3407 C C . ALA A 1 246 ? -11.515 71.481 68.684 1.00 54.25 246 ALA X C 1
ATOM 3408 O O . ALA A 1 246 ? -10.439 71.091 68.215 1.00 46.46 246 ALA X O 1
ATOM 3415 N N . ILE A 1 247 ? -12.581 70.691 68.786 1.00 49.60 247 ILE X N 1
ATOM 3416 C CA . ILE A 1 247 ? -12.551 69.296 68.335 1.00 47.27 247 ILE X CA 1
ATOM 3417 C C . ILE A 1 247 ? -12.471 69.140 66.790 1.00 46.67 247 ILE X C 1
ATOM 3418 O O . ILE A 1 247 ? -11.854 68.197 66.271 1.00 43.32 247 ILE X O 1
ATOM 3434 N N . HIS A 1 248 ? -13.060 70.073 66.052 1.00 42.39 248 HIS X N 1
ATOM 3435 C CA . HIS A 1 248 ? -13.043 69.976 64.587 1.00 37.44 248 HIS X CA 1
ATOM 3436 C C . HIS A 1 248 ? -11.660 70.369 64.049 1.00 35.47 248 HIS X C 1
ATOM 3437 O O . HIS A 1 248 ? -11.185 69.794 63.040 1.00 31.34 248 HIS X O 1
ATOM 3451 N N . LEU A 1 249 ? -10.996 71.337 64.696 1.00 37.38 249 LEU X N 1
ATOM 3452 C CA . LEU A 1 249 ? -9.652 71.756 64.250 1.00 38.23 249 LEU X CA 1
ATOM 3453 C C . LEU A 1 249 ? -8.593 70.658 64.426 1.00 41.66 249 LEU X C 1
ATOM 3454 O O . LEU A 1 249 ? -7.765 70.429 63.519 1.00 31.90 249 LEU X O 1
ATOM 3470 N N . GLY A 1 250 ? -8.607 70.004 65.592 1.00 39.84 250 GLY X N 1
ATOM 3471 C CA . GLY A 1 250 ? -7.744 68.855 65.867 1.00 38.37 250 GLY X CA 1
ATOM 3472 C C . GLY A 1 250 ? -7.843 67.749 64.812 1.00 41.27 250 GLY X C 1
ATOM 3473 O O . GLY A 1 250 ? -6.809 67.259 64.299 1.00 35.50 250 GLY X O 1
ATOM 3477 N N . ARG A 1 251 ? -9.074 67.343 64.498 1.00 39.56 251 ARG X N 1
ATOM 3478 C CA A ARG A 1 251 ? -9.318 66.328 63.481 0.81 42.43 251 ARG X CA 1
ATOM 3479 C CA B ARG A 1 251 ? -9.330 66.343 63.459 0.19 44.87 251 ARG X CA 1
ATOM 3480 C C . ARG A 1 251 ? -8.847 66.793 62.069 1.00 39.24 251 ARG X C 1
ATOM 3481 O O . ARG A 1 251 ? -8.319 65.983 61.282 1.00 26.46 251 ARG X O 1
ATOM 3522 N N . ARG A 1 252 ? -9.040 68.077 61.747 1.00 28.88 252 ARG X N 1
ATOM 3523 C CA . ARG A 1 252 ? -8.609 68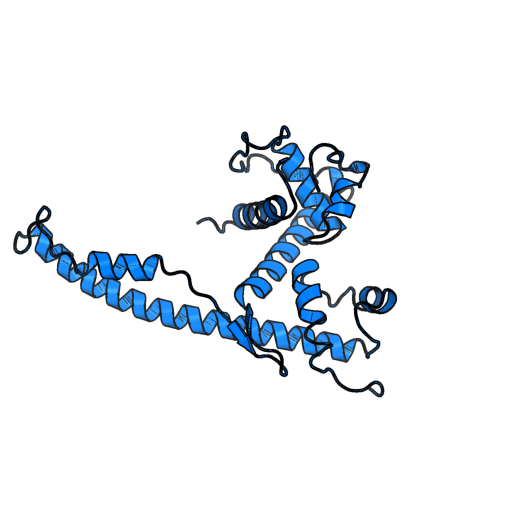.626 60.431 1.00 30.63 252 ARG X CA 1
ATOM 3524 C C . ARG A 1 252 ? -7.064 68.602 60.213 1.00 24.64 252 ARG X C 1
ATOM 3525 O O . ARG A 1 252 ? -6.563 68.277 59.111 1.00 28.17 252 ARG X O 1
ATOM 3546 N N . VAL A 1 253 ? -6.307 68.943 61.249 1.00 24.43 253 VAL X N 1
ATOM 3547 C CA . VAL A 1 253 ? -4.834 68.864 61.208 1.00 20.12 253 VAL X CA 1
ATOM 3548 C C . VAL A 1 253 ? -4.288 67.427 61.064 1.00 28.96 253 VAL X C 1
ATOM 3549 O O . VAL A 1 253 ? -3.378 67.190 60.268 1.00 26.07 253 VAL X O 1
ATOM 3562 N N . ASP A 1 254 ? -4.795 66.490 61.872 1.00 24.14 254 ASP X N 1
ATOM 3563 C CA . ASP A 1 254 ? -4.440 65.062 61.749 1.00 25.35 254 ASP X CA 1
ATOM 3564 C C . ASP A 1 254 ? -4.683 64.555 60.284 1.00 32.81 254 ASP X C 1
ATOM 3565 O O . ASP A 1 254 ? -3.806 63.903 59.679 1.00 26.39 254 ASP X O 1
ATOM 3574 N N . TYR A 1 255 ? -5.869 64.819 59.723 1.00 30.35 255 TYR X N 1
ATOM 3575 C CA . TYR A 1 255 ? -6.159 64.480 58.295 1.00 26.02 255 TYR X CA 1
ATOM 3576 C C . TYR A 1 255 ? -5.182 65.167 57.262 1.00 29.98 255 TYR X C 1
ATOM 3577 O O . TYR A 1 255 ? -4.613 64.504 56.395 1.00 27.14 255 TYR X O 1
ATOM 3595 N N . LEU A 1 256 ? -4.972 66.480 57.355 1.00 24.64 256 LEU X N 1
ATOM 3596 C CA . LEU A 1 256 ? -4.144 67.156 56.360 1.00 26.42 256 LEU X CA 1
ATOM 3597 C C . LEU A 1 256 ? -2.653 66.661 56.331 1.00 30.38 256 LEU X C 1
ATOM 3598 O O . LEU A 1 256 ? -2.068 66.552 55.248 1.00 25.39 256 LEU X O 1
ATOM 3614 N N . LEU A 1 257 ? -2.031 66.379 57.493 1.00 18.76 257 LEU X N 1
ATOM 3615 C CA . LEU A 1 257 ? -0.605 65.980 57.521 1.00 17.64 257 LEU X CA 1
ATOM 3616 C C . LEU A 1 257 ? -0.462 64.488 57.104 1.00 33.15 257 LEU X C 1
ATOM 3617 O O . LEU A 1 257 ? 0.516 64.097 56.467 1.00 25.95 257 LEU X O 1
ATOM 3633 N N . SER A 1 258 ? -1.435 63.652 57.456 1.00 26.84 258 SER X N 1
ATOM 3634 C CA . SER A 1 258 ? -1.436 62.228 56.956 1.00 28.50 258 SER X CA 1
ATOM 3635 C C . SER A 1 258 ? -1.495 62.171 55.415 1.00 31.58 258 SER X C 1
ATOM 3636 O O . SER A 1 258 ? -0.710 61.466 54.743 1.00 29.84 258 SER X O 1
ATOM 3644 N N . PHE A 1 259 ? -2.416 62.951 54.857 1.00 24.18 259 PHE X N 1
ATOM 3645 C CA . PHE A 1 259 ? -2.646 62.993 53.396 1.00 27.94 259 PHE X CA 1
ATOM 3646 C C . PHE A 1 259 ? -1.401 63.501 52.575 1.00 32.15 259 PHE X C 1
ATOM 3647 O O . PHE A 1 259 ? -1.005 62.862 51.589 1.00 26.29 259 PHE X O 1
ATOM 3664 N N . LEU A 1 260 ? -0.773 64.618 52.973 1.00 22.58 260 LEU X N 1
ATOM 3665 C CA . LEU A 1 260 ? 0.419 65.118 52.254 1.00 26.48 260 LEU X CA 1
ATOM 3666 C C . LEU A 1 260 ? 1.610 64.131 52.265 1.00 34.53 260 LEU X C 1
ATOM 3667 O O . LEU A 1 260 ? 2.458 64.139 51.324 1.00 28.86 260 LEU X O 1
ATOM 3683 N N . ARG A 1 261 ? 1.687 63.310 53.316 1.00 26.43 261 A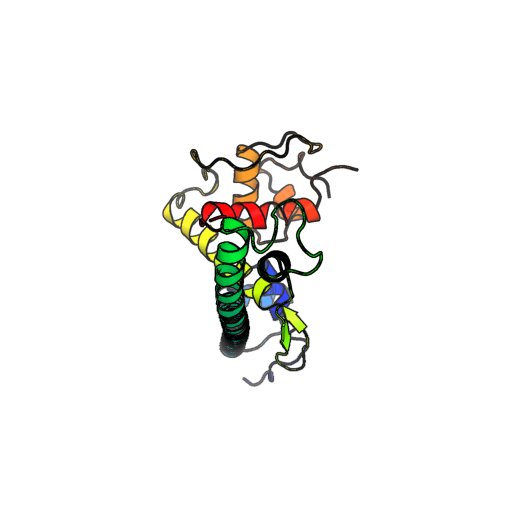RG X N 1
ATOM 3684 C CA . ARG A 1 261 ? 2.801 62.338 53.495 1.00 27.04 261 ARG X CA 1
ATOM 3685 C C . ARG A 1 261 ? 2.523 60.979 52.807 1.00 39.72 261 ARG X C 1
ATOM 3686 O O . ARG A 1 261 ? 3.357 60.078 52.900 1.00 33.69 261 ARG X O 1
ATOM 3707 N N . GLY A 1 262 ? 1.367 60.813 52.153 1.00 34.90 262 GLY X N 1
ATOM 3708 C CA . GLY A 1 262 ? 1.064 59.583 51.405 1.00 32.84 262 GLY X CA 1
ATOM 3709 C C . GLY A 1 262 ? 0.454 58.455 52.241 1.00 44.04 262 GLY X C 1
ATOM 3710 O O . GLY A 1 262 ? 0.466 57.264 51.853 1.00 45.85 262 GLY X O 1
ATOM 3714 N N . GLY A 1 263 ? -0.115 58.816 53.388 1.00 37.85 263 GLY X N 1
ATOM 3715 C CA . GLY A 1 263 ? -0.651 57.829 54.334 1.00 48.77 263 GLY X CA 1
ATOM 3716 C C . GLY A 1 263 ? -2.062 57.302 54.075 1.00 55.83 263 GLY X C 1
ATOM 3717 O O . GLY A 1 263 ? -2.500 56.358 54.746 1.00 63.83 263 GLY X O 1
ATOM 3721 N N . LEU A 1 264 ? -2.774 57.904 53.122 1.00 52.73 264 LEU X N 1
ATOM 3722 C CA . LEU A 1 264 ? -4.067 57.379 52.624 1.00 68.94 264 LEU X CA 1
ATOM 3723 C C . LEU A 1 264 ? -3.947 56.154 51.673 1.00 67.75 264 LEU X C 1
ATOM 3724 O O . LEU A 1 264 ? -4.969 55.663 51.172 1.00 66.34 264 LEU X O 1
ATOM 3740 N N . ASN A 1 265 ? -2.721 55.680 51.414 1.00 71.24 265 ASN X N 1
ATOM 3741 C CA . ASN A 1 265 ? -2.490 54.581 50.462 1.00 76.66 265 ASN X CA 1
ATOM 3742 C C . ASN A 1 265 ? -1.938 53.312 51.121 1.00 79.21 265 ASN X C 1
ATOM 3743 O O . ASN A 1 265 ? -2.303 52.191 50.740 1.00 84.67 265 ASN X O 1
#

Sequence (233 aa):
GPLGSIGESEVRRALYKAILKFGNLKEILDELIADGTLPVKSFEKYGETYDEMMEAAKDCVHEEEKNRKEILEKLEKHATAYRAKLKSGEIKAENQPKDNPLTRLSLKKREKKAVLFNFKGVKSLNAESLLSRVEDLKYLKNLINSNYKDDPLKFSLGNNTPKPVQNWSSNWTKEEDEKLLIGVFKYGYGSWTQIRDDPFLGITDKIFLKKVPGAIHLGRRRVDYLLSFLRGGLN

Solvent-accessible surface area: 14591 Å² total; per-residue (Å²): 74,132,110,37,96,22,30,91,84,27,0,138,29,1,30,146,7,1,43,64,78,1,87,1,82,167,56,10,94,110,10,34,91,112,61,65,2,66,92,26,56,109,98,58,1,13,117,7,11,73,94,0,18,97,34,0,107,88,30,34,128,52,49,110,52,78,74,116,88,77,33,94,128,38,73,89,113,0,88,65,16,125,69,92,42,198,88,28,126,48,134,72,85,121,72,70,133,94,15,44,56,58,134,15,49,116,31,118,125,75,130,118,75,29,91,25,112,43,82,62,6,82,67,8,43,0,97,36,0,29,44,34,22,78,15,25,130,71,3,98,71,46,1,68,89,99,62,160,151,54,41,67,149,12,58,6,48,148,81,106,16,126,110,25,138,133,33,60,19,104,9,56,76,122,26,4,27,55,0,0,1,0,5,66,98,59,9,38,36,14,25,75,104,0,64,75,8,111,152,5,51,3,74,111,42,8,59,102,147,110,44,0,11,57,109,53,0,9,152,19,2,63,41,0,2,41,40,40,110,43,58,117,176

Foldseek 3Di:
DVVDADADVQVVLVLVVCLWQAPCLVPPVVCCVVPSHPDDDSVRVNVLVVVVLVVLVVLVVVVVVVLVVVLVVLVVQVVVVVVCDVVVVDDPVDDDPDDSVVVNVDSVPDDDFGFDADRPRGTDGSVSSVLSNVLLVVLLVVQCVPPVVHSLPDADPPLADDDDPPFPADDDRLNLSLLSSLCNPRTPQPVVCSLPDVSSPCVPPEPVVGPDYSVVSNVSSSVVSCSVVPNVD

Radius of gyration: 23.51 Å; Cα contacts (8 Å, |Δi|>4): 190; chains: 1; bounding box: 49×67×51 Å

Nearest PDB structures (foldseek):
  6g0l-assembly1_W  TM=9.915E-01  e=1.993E-30  Saccharomyces cerevisiae S288C
  5j70-assembly1_A  TM=9.094E-01  e=7.999E-31  Saccharomyces cerevisiae S288C
  5j70-assembly2_B  TM=8.725E-01  e=1.368E-30  Saccharomyces cerevisiae S288C
  6g0l-assembly1_M  TM=8.588E-01  e=2.656E-27  Saccharomyces cerevisiae S288C
  9gd3-assembly1_W  TM=9.561E-01  e=4.212E-22  Saccharomyces cerevisiae S288C